Protein AF-0000000084552132 (afdb_homodimer)

Organism: NCBI:txid1418104

Solvent-accessible surface area (backbone atoms only — not comparable to full-atom values): 14739 Å² total; per-residue (Å²): 103,36,54,46,53,28,16,17,40,52,36,31,42,78,56,89,93,39,63,30,30,54,38,29,24,30,54,86,77,69,40,35,39,59,40,50,38,64,64,55,90,89,53,50,64,66,55,30,16,45,48,27,29,22,49,56,69,54,39,37,64,46,71,46,92,86,42,79,45,80,47,77,49,67,81,49,99,49,29,41,35,38,37,38,35,31,37,24,35,62,40,86,53,73,49,72,64,78,45,46,67,35,70,45,74,45,76,30,42,65,69,59,42,50,68,56,39,66,50,67,71,58,42,51,50,50,52,52,49,51,51,47,51,61,54,47,74,69,100,103,34,53,45,53,30,15,17,39,52,36,30,42,77,56,90,94,40,64,29,28,54,37,27,24,32,54,85,77,70,39,35,40,58,41,50,38,66,64,57,91,89,53,51,64,66,55,30,16,46,49,28,29,19,50,57,69,48,40,36,63,46,72,47,93,86,42,78,46,79,48,77,48,68,80,48,98,46,30,41,36,37,38,38,37,31,36,25,36,60,39,86,54,73,44,77,50,78,43,48,69,34,68,47,75,44,76,31,42,63,70,60,41,49,69,56,39,66,50,66,70,59,40,52,50,50,51,54,48,51,49,51,52,63,53,47,75,69,100

Structure (mmCIF, N/CA/C/O backbone):
data_AF-0000000084552132-model_v1
#
loop_
_entity.id
_entity.type
_entity.pdbx_description
1 polymer "Bis(5'-nucleosyl)-tetraphosphatase"
#
loop_
_atom_site.group_PDB
_atom_site.id
_atom_site.type_symbol
_atom_site.label_atom_id
_atom_site.label_alt_id
_atom_site.label_comp_id
_atom_site.label_asym_id
_atom_site.label_entity_id
_atom_site.label_seq_id
_atom_site.pdbx_PDB_ins_code
_atom_site.Cartn_x
_atom_site.Cartn_y
_atom_site.Cartn_z
_atom_site.occupancy
_atom_site.B_iso_or_equiv
_atom_site.auth_seq_id
_atom_site.auth_comp_id
_atom_site.auth_asym_id
_atom_site.auth_atom_id
_atom_site.pdbx_PDB_model_num
ATOM 1 N N . MET A 1 1 ? 11.367 -8.672 18.203 1 51.59 1 MET A N 1
ATOM 2 C CA . MET A 1 1 ? 11.57 -8.875 16.766 1 51.59 1 MET A CA 1
ATOM 3 C C . MET A 1 1 ? 10.305 -8.531 15.984 1 51.59 1 MET A C 1
ATOM 5 O O . MET A 1 1 ? 9.203 -8.922 16.375 1 51.59 1 MET A O 1
ATOM 9 N N . LYS A 1 2 ? 10.398 -7.461 15.141 1 60.69 2 LYS A N 1
ATOM 10 C CA . LYS A 1 2 ? 9.258 -7.066 14.32 1 60.69 2 LYS A CA 1
ATOM 11 C C . LYS A 1 2 ? 9.117 -7.977 13.102 1 60.69 2 LYS A C 1
ATOM 13 O O . LYS A 1 2 ? 10.117 -8.383 12.508 1 60.69 2 LYS A O 1
ATOM 18 N N . PHE A 1 3 ? 7.801 -8.594 12.977 1 70.06 3 PHE A N 1
ATOM 19 C CA . PHE A 1 3 ? 7.535 -9.469 11.852 1 70.06 3 PHE A CA 1
ATOM 20 C C . PHE A 1 3 ? 6.699 -8.758 10.789 1 70.06 3 PHE A C 1
ATOM 22 O O . PHE A 1 3 ? 5.699 -8.117 11.117 1 70.06 3 PHE A O 1
ATOM 29 N N . GLU A 1 4 ? 7.258 -8.664 9.609 1 76.06 4 GLU A N 1
ATOM 30 C CA . GLU A 1 4 ? 6.516 -8.148 8.461 1 76.06 4 GLU A CA 1
ATOM 31 C C . GLU A 1 4 ? 6.133 -9.273 7.504 1 76.06 4 GLU A C 1
ATOM 33 O O . GLU A 1 4 ? 6.973 -10.086 7.129 1 76.06 4 GLU A O 1
ATOM 38 N N . LYS A 1 5 ? 4.766 -9.352 7.297 1 85.81 5 LYS A N 1
ATOM 39 C CA . LYS A 1 5 ? 4.285 -10.375 6.375 1 85.81 5 LYS A CA 1
ATOM 40 C C . LYS A 1 5 ? 3.721 -9.75 5.102 1 85.81 5 LYS A C 1
ATOM 42 O O . LYS A 1 5 ? 2.938 -8.805 5.168 1 85.81 5 LYS A O 1
ATOM 47 N N . SER A 1 6 ? 4.203 -10.219 3.979 1 90.56 6 SER A N 1
ATOM 48 C CA . SER A 1 6 ? 3.684 -9.828 2.672 1 90.56 6 SER A CA 1
ATOM 49 C C . SER A 1 6 ? 3.201 -11.039 1.881 1 90.56 6 SER A C 1
ATOM 51 O O . SER A 1 6 ? 3.637 -12.164 2.133 1 90.56 6 SER A O 1
ATOM 53 N N . CYS A 1 7 ? 2.236 -10.812 1.009 1 94.75 7 CYS A N 1
ATOM 54 C CA . CYS A 1 7 ? 1.747 -11.859 0.12 1 94.75 7 CYS A CA 1
ATOM 55 C C . CYS A 1 7 ? 1.677 -11.367 -1.319 1 94.75 7 CYS A C 1
ATOM 57 O O . CYS A 1 7 ? 1.452 -10.18 -1.562 1 94.75 7 CYS A O 1
ATOM 59 N N . GLY A 1 8 ? 1.94 -12.266 -2.203 1 96.25 8 GLY A N 1
ATOM 60 C CA . GLY A 1 8 ? 1.877 -11.984 -3.629 1 96.25 8 GLY A CA 1
ATOM 61 C C . GLY A 1 8 ? 1.641 -13.227 -4.469 1 96.25 8 GLY A C 1
ATOM 62 O O . GLY A 1 8 ? 1.19 -14.258 -3.957 1 96.25 8 GLY A O 1
ATOM 63 N N . ALA A 1 9 ? 1.864 -13.109 -5.789 1 97 9 ALA A N 1
ATOM 64 C CA . ALA A 1 9 ? 1.579 -14.242 -6.668 1 97 9 ALA A CA 1
ATOM 65 C C . ALA A 1 9 ? 2.51 -14.25 -7.875 1 97 9 ALA A C 1
ATOM 67 O O . ALA A 1 9 ? 2.873 -13.188 -8.391 1 97 9 ALA A O 1
ATOM 68 N N . VAL A 1 10 ? 2.908 -15.469 -8.211 1 97.88 10 VAL A N 1
ATOM 69 C CA . VAL A 1 10 ? 3.391 -15.727 -9.562 1 97.88 10 VAL A CA 1
ATOM 70 C C . VAL A 1 10 ? 2.203 -15.875 -10.516 1 97.88 10 VAL A C 1
ATOM 72 O O . VAL A 1 10 ? 1.473 -16.875 -10.453 1 97.88 10 VAL A O 1
ATOM 75 N N . VAL A 1 11 ? 2.104 -14.922 -11.414 1 96.25 11 VAL A N 1
ATOM 76 C CA . VAL A 1 11 ? 0.914 -14.891 -12.258 1 96.25 11 VAL A CA 1
ATOM 77 C C . VAL A 1 11 ? 1.272 -15.336 -13.672 1 96.25 11 VAL A C 1
ATOM 79 O O . VAL A 1 11 ? 2.289 -14.914 -14.227 1 96.25 11 VAL A O 1
ATOM 82 N N . TYR A 1 12 ? 0.376 -16.203 -14.148 1 94.94 12 TYR A N 1
ATOM 83 C CA . TYR A 1 12 ? 0.573 -16.594 -15.539 1 94.94 12 TYR A CA 1
ATOM 84 C C . TYR A 1 12 ? -0.726 -16.484 -16.328 1 94.94 12 TYR A C 1
ATOM 86 O O . TYR A 1 12 ? -1.802 -16.328 -15.75 1 94.94 12 TYR A O 1
ATOM 94 N N . ARG A 1 13 ? -0.551 -16.438 -17.641 1 92.44 13 ARG A N 1
ATOM 95 C CA . ARG A 1 13 ? -1.67 -16.531 -18.562 1 92.44 13 ARG A CA 1
ATOM 96 C C . ARG A 1 13 ? -1.344 -17.484 -19.719 1 92.44 13 ARG A C 1
ATOM 98 O O . ARG A 1 13 ? -0.173 -17.75 -20 1 92.44 13 ARG A O 1
ATOM 105 N N . LYS A 1 14 ? -2.449 -17.969 -20.25 1 91.12 14 LYS A N 1
ATOM 106 C CA . LYS A 1 14 ? -2.305 -18.844 -21.422 1 91.12 14 LYS A CA 1
ATOM 107 C C . LYS A 1 14 ? -2.693 -18.125 -22.703 1 91.12 14 LYS A C 1
ATOM 109 O O . LYS A 1 14 ? -3.789 -17.562 -22.797 1 91.12 14 LYS A O 1
ATOM 114 N N . ILE A 1 15 ? -1.678 -18.094 -23.578 1 85.06 15 ILE A N 1
ATOM 115 C CA . ILE A 1 15 ? -1.932 -17.578 -24.922 1 85.06 15 ILE A CA 1
ATOM 116 C C . ILE A 1 15 ? -1.685 -18.672 -25.953 1 85.06 15 ILE A C 1
ATOM 118 O O . ILE A 1 15 ? -0.538 -19.062 -26.203 1 85.06 15 ILE A O 1
ATOM 122 N N . ASP A 1 16 ? -2.844 -19.172 -26.516 1 85.62 16 ASP A N 1
ATOM 123 C CA . ASP A 1 16 ? -2.766 -20.359 -27.359 1 85.62 16 ASP A CA 1
ATOM 124 C C . ASP A 1 16 ? -2.104 -21.516 -26.609 1 85.62 16 ASP A C 1
ATOM 126 O O . ASP A 1 16 ? -2.602 -21.953 -25.578 1 85.62 16 ASP A O 1
ATOM 130 N N . GLU A 1 17 ? -0.964 -22 -26.906 1 85.69 17 GLU A N 1
ATOM 131 C CA . GLU A 1 17 ? -0.314 -23.141 -26.25 1 85.69 17 GLU A CA 1
ATOM 132 C C . GLU A 1 17 ? 0.909 -22.688 -25.453 1 85.69 17 GLU A C 1
ATOM 134 O O . GLU A 1 17 ? 1.663 -23.516 -24.953 1 85.69 17 GLU A O 1
ATOM 139 N N . ASN A 1 18 ? 0.901 -21.375 -25.391 1 88.81 18 ASN A N 1
ATOM 140 C CA . ASN A 1 18 ? 2.078 -20.859 -24.703 1 88.81 18 ASN A CA 1
ATOM 141 C C . ASN A 1 18 ? 1.708 -20.219 -23.375 1 88.81 18 ASN A C 1
ATOM 143 O O . ASN A 1 18 ? 0.629 -19.641 -23.234 1 88.81 18 ASN A O 1
ATOM 147 N N . LEU A 1 19 ? 2.631 -20.391 -22.391 1 92.81 19 LEU A N 1
ATOM 148 C CA . LEU A 1 19 ? 2.473 -19.734 -21.094 1 92.81 19 LEU A CA 1
ATOM 149 C C . LEU A 1 19 ? 3.266 -18.438 -21.047 1 92.81 19 LEU A C 1
ATOM 151 O O . LEU A 1 19 ? 4.422 -18.391 -21.484 1 92.81 19 LEU A O 1
ATOM 155 N N . GLU A 1 20 ? 2.631 -17.375 -20.594 1 92.69 20 GLU A N 1
ATOM 156 C CA . GLU A 1 20 ? 3.324 -16.141 -20.25 1 92.69 20 GLU A CA 1
ATOM 157 C C . GLU A 1 20 ? 3.191 -15.836 -18.75 1 92.69 20 GLU A C 1
ATOM 159 O O . GLU A 1 20 ? 2.158 -16.125 -18.141 1 92.69 20 GLU A O 1
ATOM 164 N N . PHE A 1 21 ? 4.262 -15.266 -18.219 1 94.75 21 PHE A N 1
ATOM 165 C CA . PHE A 1 21 ? 4.312 -14.922 -16.797 1 94.75 21 PHE A CA 1
ATOM 166 C C . PHE A 1 21 ? 4.453 -13.414 -16.625 1 94.75 21 PHE A C 1
ATOM 168 O O . PHE A 1 21 ? 5.07 -12.742 -17.453 1 94.75 21 PHE A O 1
ATOM 175 N N . LEU A 1 22 ? 3.891 -12.93 -15.555 1 93.69 22 LEU A N 1
ATOM 176 C CA . LEU A 1 22 ? 3.908 -11.5 -15.258 1 93.69 22 LEU A CA 1
ATOM 177 C C . LEU A 1 22 ? 5.074 -11.156 -14.336 1 93.69 22 LEU A C 1
ATOM 179 O O . LEU A 1 22 ? 5.277 -11.812 -13.312 1 93.69 22 LEU A O 1
ATOM 183 N N . ALA A 1 23 ? 5.902 -10.188 -14.719 1 94.12 23 ALA A N 1
ATOM 184 C CA . ALA A 1 23 ? 6.879 -9.539 -13.852 1 94.12 23 ALA A CA 1
ATOM 185 C C . ALA A 1 23 ? 6.559 -8.055 -13.688 1 94.12 23 ALA A C 1
ATOM 187 O O . ALA A 1 23 ? 6.07 -7.41 -14.617 1 94.12 23 ALA A O 1
ATOM 188 N N . VAL A 1 24 ? 6.793 -7.547 -12.453 1 90.12 24 VAL A N 1
ATOM 189 C CA . VAL A 1 24 ? 6.551 -6.133 -12.195 1 90.12 24 VAL A CA 1
ATOM 190 C C . VAL A 1 24 ? 7.84 -5.469 -11.719 1 90.12 24 VAL A C 1
ATOM 192 O O . VAL A 1 24 ? 8.695 -6.117 -11.109 1 90.12 24 VAL A O 1
ATOM 195 N N . LYS A 1 25 ? 7.91 -4.156 -12.062 1 85.75 25 LYS A N 1
ATOM 196 C CA . LYS A 1 25 ? 9.062 -3.375 -11.633 1 85.75 25 LYS A CA 1
ATOM 197 C C . LYS A 1 25 ? 8.672 -2.355 -10.562 1 85.75 25 LYS A C 1
ATOM 199 O O . LYS A 1 25 ? 7.824 -1.494 -10.805 1 85.75 25 LYS A O 1
ATOM 204 N N . SER A 1 26 ? 9.336 -2.502 -9.406 1 79.38 26 SER A N 1
ATOM 205 C CA . SER A 1 26 ? 9.055 -1.576 -8.312 1 79.38 26 SER A CA 1
ATOM 206 C C . SER A 1 26 ? 9.57 -0.176 -8.633 1 79.38 26 SER A C 1
ATOM 208 O O . SER A 1 26 ? 10.727 -0.011 -9.047 1 79.38 26 SER A O 1
ATOM 210 N N . LYS A 1 27 ? 8.781 0.794 -8.414 1 69.75 27 LYS A N 1
ATOM 211 C CA . LYS A 1 27 ? 9.195 2.18 -8.617 1 69.75 27 LYS A CA 1
ATOM 212 C C . LYS A 1 27 ? 10.258 2.584 -7.598 1 69.75 27 LYS A C 1
ATOM 214 O O . LYS A 1 27 ? 11.18 3.34 -7.918 1 69.75 27 LYS A O 1
ATOM 219 N N . LEU A 1 28 ? 10.109 2.023 -6.441 1 64.75 28 LEU A N 1
ATOM 220 C CA . LEU A 1 28 ? 10.984 2.404 -5.336 1 64.75 28 LEU A CA 1
ATOM 221 C C . LEU A 1 28 ? 12.352 1.75 -5.477 1 64.75 28 LEU A C 1
ATOM 223 O O . LEU A 1 28 ? 13.383 2.414 -5.32 1 64.75 28 LEU A O 1
ATOM 227 N N . SER A 1 29 ? 12.344 0.495 -5.707 1 73.06 29 SER A N 1
ATOM 228 C CA . SER A 1 29 ? 13.602 -0.242 -5.742 1 73.06 29 SER A CA 1
ATOM 229 C C . SER A 1 29 ? 14.141 -0.345 -7.164 1 73.06 29 SER A C 1
ATOM 231 O O . SER A 1 29 ? 15.305 -0.698 -7.367 1 73.06 29 SER A O 1
ATOM 233 N N . ASN A 1 30 ? 13.359 -0.041 -8.133 1 80.06 30 ASN A N 1
ATOM 234 C CA . ASN A 1 30 ? 13.688 -0.221 -9.539 1 80.06 30 ASN A CA 1
ATOM 235 C C . ASN A 1 30 ? 14.086 -1.663 -9.844 1 80.06 30 ASN A C 1
ATOM 237 O O . ASN A 1 30 ? 14.945 -1.907 -10.688 1 80.06 30 ASN A O 1
ATOM 241 N N . ARG A 1 31 ? 13.531 -2.574 -9.109 1 85.88 31 ARG A N 1
ATOM 242 C CA . ARG A 1 31 ? 13.812 -3.996 -9.266 1 85.88 31 ARG A CA 1
ATOM 243 C C . ARG A 1 31 ? 12.586 -4.75 -9.766 1 85.88 31 ARG A C 1
ATOM 245 O O . ARG A 1 31 ? 11.453 -4.414 -9.398 1 85.88 31 ARG A O 1
ATOM 252 N N . TRP A 1 32 ? 12.938 -5.777 -10.57 1 91.06 32 TRP A N 1
ATOM 253 C CA . TRP A 1 32 ? 11.875 -6.633 -11.094 1 91.06 32 TRP A CA 1
ATOM 254 C C . TRP A 1 32 ? 11.562 -7.77 -10.125 1 91.06 32 TRP A C 1
ATOM 256 O O . TRP A 1 32 ? 12.469 -8.375 -9.555 1 91.06 32 TRP A O 1
ATOM 266 N N . GLY A 1 33 ? 10.289 -8.047 -9.945 1 94.62 33 GLY A N 1
ATOM 267 C CA . GLY A 1 33 ? 9.781 -9.125 -9.125 1 94.62 33 GLY A CA 1
ATOM 268 C C . GLY A 1 33 ? 8.32 -9.438 -9.383 1 94.62 33 GLY A C 1
ATOM 269 O O . GLY A 1 33 ? 7.859 -9.383 -10.523 1 94.62 33 GLY A O 1
ATOM 270 N N . PHE A 1 34 ? 7.656 -9.867 -8.312 1 95.12 34 PHE A N 1
ATOM 271 C CA . PHE A 1 34 ? 6.234 -10.172 -8.398 1 95.12 34 PHE A CA 1
ATOM 272 C C . PHE A 1 34 ? 5.41 -9.141 -7.633 1 95.12 34 PHE A C 1
ATOM 274 O O . PHE A 1 34 ? 5.895 -8.539 -6.672 1 95.12 34 PHE A O 1
ATOM 281 N N . ALA A 1 35 ? 4.211 -8.906 -8.125 1 91.25 35 ALA A N 1
ATOM 282 C CA . ALA A 1 35 ? 3.27 -8.078 -7.371 1 91.25 35 ALA A CA 1
ATOM 283 C C . ALA A 1 35 ? 3.025 -8.664 -5.98 1 91.25 35 ALA A C 1
ATOM 285 O O . ALA A 1 35 ? 2.768 -9.859 -5.844 1 91.25 35 ALA A O 1
ATOM 286 N N . LYS A 1 36 ? 3.186 -7.844 -4.945 1 90.62 36 LYS A N 1
ATOM 287 C CA . LYS A 1 36 ? 3.016 -8.25 -3.555 1 90.62 36 LYS A CA 1
ATOM 288 C C . LYS A 1 36 ? 2.871 -7.043 -2.637 1 90.62 36 LYS A C 1
ATOM 290 O O . LYS A 1 36 ? 3.168 -5.914 -3.037 1 90.62 36 LYS A O 1
ATOM 295 N N . GLY A 1 37 ? 2.443 -7.324 -1.445 1 87.06 37 GLY A N 1
ATOM 296 C CA . GLY A 1 37 ? 2.354 -6.27 -0.447 1 87.06 37 GLY A CA 1
ATOM 297 C C . GLY A 1 37 ? 2.029 -6.789 0.941 1 87.06 37 GLY A C 1
ATOM 298 O O . GLY A 1 37 ? 1.864 -7.996 1.135 1 87.06 37 GLY A O 1
ATOM 299 N N . HIS A 1 38 ? 1.926 -5.875 1.78 1 83.75 38 HIS A N 1
ATOM 300 C CA . HIS A 1 38 ? 1.715 -6.23 3.18 1 83.75 38 HIS A CA 1
ATOM 301 C C . HIS A 1 38 ? 0.278 -6.68 3.424 1 83.75 38 HIS A C 1
ATOM 303 O O . HIS A 1 38 ? -0.654 -6.152 2.812 1 83.75 38 HIS A O 1
ATOM 309 N N . VAL A 1 39 ? 0.274 -7.656 4.391 1 83.38 39 VAL A N 1
ATOM 310 C CA . VAL A 1 39 ? -1.045 -8.062 4.867 1 83.38 39 VAL A CA 1
ATOM 311 C C . VAL A 1 39 ? -1.693 -6.918 5.637 1 83.38 39 VAL A C 1
ATOM 313 O O . VAL A 1 39 ? -1.046 -6.277 6.469 1 83.38 39 VAL A O 1
ATOM 316 N N . GLU A 1 40 ? -2.941 -6.676 5.305 1 71.56 40 GLU A N 1
ATOM 317 C CA . GLU A 1 40 ? -3.689 -5.609 5.961 1 71.56 40 GLU A CA 1
ATOM 318 C C . GLU A 1 40 ? -4.906 -6.16 6.699 1 71.56 40 GLU A C 1
ATOM 320 O O . GLU A 1 40 ? -5.59 -7.055 6.195 1 71.56 40 GLU A O 1
ATOM 325 N N . PHE A 1 41 ? -5.027 -5.688 7.863 1 67.94 41 PHE A N 1
ATOM 326 C CA . PHE A 1 41 ? -6.215 -6.004 8.641 1 67.94 41 PHE A CA 1
ATOM 327 C C . PHE A 1 41 ? -6.324 -7.508 8.883 1 67.94 41 PHE A C 1
ATOM 329 O O . PHE A 1 41 ? -5.375 -8.133 9.367 1 67.94 41 PHE A O 1
ATOM 336 N N . GLU A 1 42 ? -7.605 -8.008 8.625 1 77.69 42 GLU A N 1
ATOM 337 C CA . GLU A 1 42 ? -7.871 -9.43 8.859 1 77.69 42 GLU A CA 1
ATOM 338 C C . GLU A 1 42 ? -7.883 -10.211 7.551 1 77.69 42 GLU A C 1
ATOM 340 O O . GLU A 1 42 ? -8.562 -11.234 7.445 1 77.69 42 GLU A O 1
ATOM 345 N N . GLU A 1 43 ? -7.051 -9.789 6.656 1 83.44 43 GLU A N 1
ATOM 346 C CA . GLU A 1 43 ? -6.988 -10.484 5.371 1 83.44 43 GLU A CA 1
ATOM 347 C C . GLU A 1 43 ? -6.273 -11.828 5.504 1 83.44 43 GLU A C 1
ATOM 349 O O . GLU A 1 43 ? -5.297 -11.945 6.246 1 83.44 43 GLU A O 1
ATOM 354 N N . THR A 1 44 ? -6.871 -12.781 4.77 1 92.44 44 THR A N 1
ATOM 355 C CA . THR A 1 44 ? -6.098 -14 4.566 1 92.44 44 THR A CA 1
ATOM 356 C C . THR A 1 44 ? -4.93 -13.758 3.619 1 92.44 44 THR A C 1
ATOM 358 O O . THR A 1 44 ? -4.875 -12.719 2.953 1 92.44 44 THR A O 1
ATOM 361 N N . GLU A 1 45 ? -4.035 -14.68 3.525 1 95.38 45 GLU A N 1
ATOM 362 C CA . GLU A 1 45 ? -2.898 -14.578 2.613 1 95.38 45 GLU A CA 1
ATOM 363 C C . GLU A 1 45 ? -3.365 -14.461 1.165 1 95.38 45 GLU A C 1
ATOM 365 O O . GLU A 1 45 ? -2.84 -13.641 0.405 1 95.38 45 GLU A O 1
ATOM 370 N N . LYS A 1 46 ? -4.34 -15.258 0.866 1 96.75 46 LYS A N 1
ATOM 371 C CA . LYS A 1 46 ? -4.859 -15.258 -0.498 1 96.75 46 LYS A CA 1
ATOM 372 C C . LYS A 1 46 ? -5.543 -13.938 -0.831 1 96.75 46 LYS A C 1
ATOM 374 O O . LYS A 1 46 ? -5.379 -13.406 -1.931 1 96.75 46 LYS A O 1
ATOM 379 N N . GLU A 1 47 ? -6.254 -13.461 0.113 1 92.12 47 GLU A N 1
ATOM 380 C CA . GLU A 1 47 ? -6.926 -12.18 -0.087 1 92.12 47 GLU A CA 1
ATOM 381 C C . GLU A 1 47 ? -5.914 -11.055 -0.309 1 92.12 47 GLU A C 1
ATOM 383 O O . GLU A 1 47 ? -6.102 -10.203 -1.183 1 92.12 47 GLU A O 1
ATOM 388 N N . THR A 1 48 ? -4.902 -11.07 0.438 1 89.75 48 THR A N 1
ATOM 389 C CA . THR A 1 48 ? -3.848 -10.07 0.291 1 89.75 48 THR A CA 1
ATOM 390 C C . THR A 1 48 ? -3.213 -10.156 -1.094 1 89.75 48 THR A C 1
ATOM 392 O O . THR A 1 48 ? -3.064 -9.141 -1.777 1 89.75 48 THR A O 1
ATOM 395 N N . ALA A 1 49 ? -2.932 -11.352 -1.487 1 94.38 49 ALA A N 1
ATOM 396 C CA . ALA A 1 49 ? -2.297 -11.547 -2.789 1 94.38 49 ALA A CA 1
ATOM 397 C C . ALA A 1 49 ? -3.184 -11.023 -3.914 1 94.38 49 ALA A C 1
ATOM 399 O O . ALA A 1 49 ? -2.717 -10.297 -4.793 1 94.38 49 ALA A O 1
ATOM 400 N N . LYS A 1 50 ? -4.402 -11.336 -3.844 1 92.5 50 LYS A N 1
ATOM 401 C CA . LYS A 1 50 ? -5.348 -10.898 -4.867 1 92.5 50 LYS A CA 1
ATOM 402 C C . LYS A 1 50 ? -5.445 -9.375 -4.902 1 92.5 50 LYS A C 1
ATOM 404 O O . LYS A 1 50 ? -5.414 -8.773 -5.977 1 92.5 50 LYS A O 1
ATOM 409 N N . ARG A 1 51 ? -5.531 -8.852 -3.791 1 85 51 ARG A N 1
ATOM 410 C CA . ARG A 1 51 ? -5.672 -7.406 -3.707 1 85 51 ARG A CA 1
ATOM 411 C C . ARG A 1 51 ? -4.43 -6.703 -4.242 1 85 51 ARG A C 1
ATOM 413 O O . ARG A 1 51 ? -4.535 -5.754 -5.023 1 85 51 ARG A O 1
ATOM 420 N N . GLU A 1 52 ? -3.305 -7.098 -3.816 1 86.88 52 GLU A N 1
ATOM 421 C CA . GLU A 1 52 ? -2.055 -6.457 -4.215 1 86.88 52 GLU A CA 1
ATOM 422 C C . GLU A 1 52 ? -1.829 -6.57 -5.719 1 86.88 52 GLU A C 1
ATOM 424 O O . GLU A 1 52 ? -1.327 -5.641 -6.348 1 86.88 52 GLU A O 1
ATOM 429 N N . VAL A 1 53 ? -2.15 -7.77 -6.316 1 89.19 53 VAL A N 1
ATOM 430 C CA . VAL A 1 53 ? -2.004 -7.945 -7.754 1 89.19 53 VAL A CA 1
ATOM 431 C C . VAL A 1 53 ? -2.963 -7.012 -8.492 1 89.19 53 VAL A C 1
ATOM 433 O O . VAL A 1 53 ? -2.592 -6.395 -9.492 1 89.19 53 VAL A O 1
ATOM 436 N N . LEU A 1 54 ? -4.082 -6.926 -8 1 84.88 54 LEU A N 1
ATOM 437 C CA . LEU A 1 54 ? -5.051 -6 -8.586 1 84.88 54 LEU A CA 1
ATOM 438 C C . LEU A 1 54 ? -4.559 -4.559 -8.477 1 84.88 54 LEU A C 1
ATOM 440 O O . LEU A 1 54 ? -4.621 -3.803 -9.445 1 84.88 54 LEU A O 1
ATOM 444 N N . GLU A 1 55 ? -4.102 -4.188 -7.359 1 76.88 55 GLU A N 1
ATOM 445 C CA . GLU A 1 55 ? -3.645 -2.822 -7.109 1 76.88 55 GLU A CA 1
ATOM 446 C C . GLU A 1 55 ? -2.43 -2.484 -7.969 1 76.88 55 GLU A C 1
ATOM 448 O O . GLU A 1 55 ? -2.355 -1.398 -8.547 1 76.88 55 GLU A O 1
ATOM 453 N N . GLU A 1 56 ? -1.494 -3.33 -8.039 1 80.5 56 GLU A N 1
ATOM 454 C CA . GLU A 1 56 ? -0.208 -3.037 -8.664 1 80.5 56 GLU A CA 1
ATOM 455 C C . GLU A 1 56 ? -0.257 -3.285 -10.172 1 80.5 56 GLU A C 1
ATOM 457 O O . GLU A 1 56 ? 0.409 -2.59 -10.945 1 80.5 56 GLU A O 1
ATOM 462 N N . ALA A 1 57 ? -1.052 -4.359 -10.57 1 82 57 ALA A N 1
ATOM 463 C CA . ALA A 1 57 ? -1.011 -4.762 -11.977 1 82 57 ALA A CA 1
ATOM 464 C C . ALA A 1 57 ? -2.371 -4.57 -12.641 1 82 57 ALA A C 1
ATOM 466 O O . ALA A 1 57 ? -2.502 -4.734 -13.852 1 82 57 ALA A O 1
ATOM 467 N N . GLY A 1 58 ? -3.393 -4.332 -11.891 1 78.25 58 GLY A N 1
ATOM 468 C CA . GLY A 1 58 ? -4.707 -4.047 -12.445 1 78.25 58 GLY A CA 1
ATOM 469 C C . GLY A 1 58 ? -5.414 -5.281 -12.969 1 78.25 58 GLY A C 1
ATOM 470 O O . GLY A 1 58 ? -6.23 -5.188 -13.891 1 78.25 58 GLY A O 1
ATOM 471 N N . ILE A 1 59 ? -5.027 -6.391 -12.453 1 83.06 59 ILE A N 1
ATOM 472 C CA . ILE A 1 59 ? -5.625 -7.605 -12.992 1 83.06 59 ILE A CA 1
ATOM 473 C C . ILE A 1 59 ? -6.176 -8.461 -11.852 1 83.06 59 ILE A C 1
ATOM 475 O O . ILE A 1 59 ? -5.68 -8.398 -10.727 1 83.06 59 ILE A O 1
ATOM 479 N N . ASN A 1 60 ? -7.172 -9.258 -12.172 1 88.25 60 ASN A N 1
ATOM 480 C CA . ASN A 1 60 ? -7.691 -10.281 -11.273 1 88.25 60 ASN A CA 1
ATOM 481 C C . ASN A 1 60 ? -7.051 -11.641 -11.531 1 88.25 60 ASN A C 1
ATOM 483 O O . ASN A 1 60 ? -6.676 -11.945 -12.664 1 88.25 60 ASN A O 1
ATOM 487 N N . ILE A 1 61 ? -7.004 -12.391 -10.391 1 93.94 61 ILE A N 1
ATOM 488 C CA . ILE A 1 61 ? -6.309 -13.656 -10.555 1 93.94 61 ILE A CA 1
ATOM 489 C C . ILE A 1 61 ? -7.098 -14.773 -9.875 1 93.94 61 ILE A C 1
ATOM 491 O O . ILE A 1 61 ? -7.855 -14.523 -8.93 1 93.94 61 ILE A O 1
ATOM 495 N N . ASN A 1 62 ? -6.898 -15.977 -10.422 1 95.31 62 ASN A N 1
ATOM 496 C CA . ASN A 1 62 ? -7.352 -17.219 -9.797 1 95.31 62 ASN A CA 1
ATOM 497 C C . ASN A 1 62 ? -6.188 -18 -9.188 1 95.31 62 ASN A C 1
ATOM 499 O O . ASN A 1 62 ? -5.352 -18.547 -9.914 1 95.31 62 ASN A O 1
ATOM 503 N N . ILE A 1 63 ? -6.234 -18.156 -7.898 1 97 63 ILE A N 1
ATOM 504 C CA . ILE A 1 63 ? -5.117 -18.766 -7.188 1 97 63 ILE A CA 1
ATOM 505 C C . ILE A 1 63 ? -5.25 -20.281 -7.23 1 97 63 ILE A C 1
ATOM 507 O O . ILE A 1 63 ? -6.332 -20.828 -6.992 1 97 63 ILE A O 1
ATOM 511 N N . HIS A 1 64 ? -4.129 -20.922 -7.488 1 96.38 64 HIS A N 1
ATOM 512 C CA . HIS A 1 64 ? -4.086 -22.375 -7.422 1 96.38 64 HIS A CA 1
ATOM 513 C C . HIS A 1 64 ? -4.055 -22.875 -5.98 1 96.38 64 HIS A C 1
ATOM 515 O O . HIS A 1 64 ? -3.25 -22.391 -5.176 1 96.38 64 HIS A O 1
ATOM 521 N N . ASP A 1 65 ? -4.887 -23.844 -5.461 1 92.25 65 ASP A N 1
ATOM 522 C CA . ASP A 1 65 ? -4.922 -24.344 -4.094 1 92.25 65 ASP A CA 1
ATOM 523 C C . ASP A 1 65 ? -3.709 -25.219 -3.799 1 92.25 65 ASP A C 1
ATOM 525 O O . ASP A 1 65 ? -3.281 -25.328 -2.648 1 92.25 65 ASP A O 1
ATOM 529 N N . GLY A 1 66 ? -2.889 -25.516 -4.613 1 92.81 66 GLY A N 1
ATOM 530 C CA . GLY A 1 66 ? -1.831 -26.484 -4.414 1 92.81 66 GLY A CA 1
ATOM 531 C C . GLY A 1 66 ? -0.443 -25.875 -4.426 1 92.81 66 GLY A C 1
ATOM 532 O O . GLY A 1 66 ? 0.557 -26.594 -4.332 1 92.81 66 GLY A O 1
ATOM 533 N N . PHE A 1 67 ? -0.403 -24.641 -4.43 1 96.44 67 PHE A N 1
ATOM 534 C CA . PHE A 1 67 ? 0.914 -24.016 -4.484 1 96.44 67 PHE A CA 1
ATOM 535 C C . PHE A 1 67 ? 1.001 -22.844 -3.516 1 96.44 67 PHE A C 1
ATOM 537 O O . PHE A 1 67 ? 0.253 -21.875 -3.639 1 96.44 67 PHE A O 1
ATOM 544 N N . ARG A 1 68 ? 1.828 -22.906 -2.549 1 97.12 68 ARG A N 1
ATOM 545 C CA . ARG A 1 68 ? 2.156 -21.906 -1.543 1 97.12 68 ARG A CA 1
ATOM 546 C C . ARG A 1 68 ? 3.623 -22 -1.137 1 97.12 68 ARG A C 1
ATOM 548 O O . ARG A 1 68 ? 4.07 -23.031 -0.625 1 97.12 68 ARG A O 1
ATOM 555 N N . MET A 1 69 ? 4.332 -20.844 -1.363 1 96.5 69 MET A N 1
ATOM 556 C CA . MET A 1 69 ? 5.75 -20.859 -1.015 1 96.5 69 MET A CA 1
ATOM 557 C C . MET A 1 69 ? 6.105 -19.656 -0.148 1 96.5 69 MET A C 1
ATOM 559 O O . MET A 1 69 ? 5.605 -18.547 -0.373 1 96.5 69 MET A O 1
ATOM 563 N N . LYS A 1 70 ? 7.082 -19.938 0.741 1 94.56 70 LYS A N 1
ATOM 564 C CA . LYS A 1 70 ? 7.508 -18.922 1.696 1 94.56 70 LYS A CA 1
ATOM 565 C C . LYS A 1 70 ? 8.977 -18.562 1.5 1 94.56 70 LYS A C 1
ATOM 567 O O . LYS A 1 70 ? 9.812 -19.438 1.29 1 94.56 70 LYS A O 1
ATOM 572 N N . ILE A 1 71 ? 9.148 -17.203 1.437 1 91.19 71 ILE A N 1
ATOM 573 C CA . ILE A 1 71 ? 10.5 -16.672 1.516 1 91.19 71 ILE A CA 1
ATOM 574 C C . ILE A 1 71 ? 10.672 -15.891 2.818 1 91.19 71 ILE A C 1
ATOM 576 O O . ILE A 1 71 ? 9.828 -15.062 3.17 1 91.19 71 ILE A O 1
ATOM 580 N N . ASP A 1 72 ? 11.75 -16.219 3.51 1 88.25 72 ASP A N 1
ATOM 581 C CA . ASP A 1 72 ? 12.062 -15.516 4.746 1 88.25 72 ASP A CA 1
ATOM 582 C C . ASP A 1 72 ? 13.43 -14.836 4.66 1 88.25 72 ASP A C 1
ATOM 584 O O . ASP A 1 72 ? 14.383 -15.406 4.125 1 88.25 72 ASP A O 1
ATOM 588 N N . TYR A 1 73 ? 13.43 -13.57 5.004 1 81.62 73 TYR A N 1
ATOM 589 C CA . TYR A 1 73 ? 14.734 -12.922 5.125 1 81.62 73 TYR A CA 1
ATOM 590 C C . TYR A 1 73 ? 14.703 -11.836 6.199 1 81.62 73 TYR A C 1
ATOM 592 O O . TYR A 1 73 ? 13.633 -11.359 6.574 1 81.62 73 TYR A O 1
ATOM 600 N N . ASN A 1 74 ? 15.914 -11.594 6.793 1 78.44 74 ASN A N 1
ATOM 601 C CA . ASN A 1 74 ? 16.031 -10.555 7.816 1 78.44 74 ASN A CA 1
ATOM 602 C C . ASN A 1 74 ? 16.281 -9.18 7.195 1 78.44 74 ASN A C 1
ATOM 604 O O . ASN A 1 74 ? 17.234 -9 6.434 1 78.44 74 ASN A O 1
ATOM 608 N N . ILE A 1 75 ? 15.445 -8.25 7.5 1 68.25 75 ILE A N 1
ATOM 609 C CA . ILE A 1 75 ? 15.672 -6.871 7.074 1 68.25 75 ILE A CA 1
ATOM 610 C C . ILE A 1 75 ? 16.797 -6.254 7.902 1 68.25 75 ILE A C 1
ATOM 612 O O . ILE A 1 75 ? 17.672 -5.578 7.363 1 68.25 75 ILE A O 1
ATOM 616 N N . ASN A 1 76 ? 16.75 -6.512 9.164 1 70.81 76 ASN A N 1
ATOM 617 C CA . ASN A 1 76 ? 17.781 -6.199 10.133 1 70.81 76 ASN A CA 1
ATOM 618 C C . ASN A 1 76 ? 17.75 -7.152 11.328 1 70.81 76 ASN A C 1
ATOM 620 O O . ASN A 1 76 ? 17.109 -8.203 11.266 1 70.81 76 ASN A O 1
ATOM 624 N N . GLU A 1 77 ? 18.5 -6.844 12.289 1 74.12 77 GLU A N 1
ATOM 625 C CA . GLU A 1 77 ? 18.609 -7.746 13.43 1 74.12 77 GLU A CA 1
ATOM 626 C C . GLU A 1 77 ? 17.281 -7.883 14.172 1 74.12 77 GLU A C 1
ATOM 628 O O . GLU A 1 77 ? 17.047 -8.891 14.844 1 74.12 77 GLU A O 1
ATOM 633 N N . ASN A 1 78 ? 16.406 -6.938 13.938 1 75.12 78 ASN A N 1
ATOM 634 C CA . ASN A 1 78 ? 15.211 -6.91 14.773 1 75.12 78 ASN A CA 1
ATOM 635 C C . ASN A 1 78 ? 13.953 -7.117 13.938 1 75.12 78 ASN A C 1
ATOM 637 O O . ASN A 1 78 ? 12.852 -7.215 14.484 1 75.12 78 ASN A O 1
ATOM 641 N N . ILE A 1 79 ? 14.203 -7.156 12.664 1 71.69 79 ILE A N 1
ATOM 642 C CA . ILE A 1 79 ? 13.016 -7.254 11.812 1 71.69 79 ILE A CA 1
ATOM 643 C C . ILE A 1 79 ? 13.164 -8.43 10.852 1 71.69 79 ILE A C 1
ATOM 645 O O . ILE A 1 79 ? 14.109 -8.469 10.055 1 71.69 79 ILE A O 1
ATOM 649 N N . LYS A 1 80 ? 12.164 -9.414 10.961 1 81.88 80 LYS A N 1
ATOM 650 C CA . LYS A 1 80 ? 12.078 -10.531 10.031 1 81.88 80 LYS A CA 1
ATOM 651 C C . LYS A 1 80 ? 10.969 -10.305 9.008 1 81.88 80 LYS A C 1
ATOM 653 O O . LYS A 1 80 ? 9.875 -9.852 9.352 1 81.88 80 LYS A O 1
ATOM 658 N N . LYS A 1 81 ? 11.289 -10.5 7.824 1 83.75 81 LYS A N 1
ATOM 659 C CA . LYS A 1 81 ? 10.312 -10.383 6.746 1 83.75 81 LYS A CA 1
ATOM 660 C C . LYS A 1 81 ? 9.961 -11.75 6.164 1 83.75 81 LYS A C 1
ATOM 662 O O . LYS A 1 81 ? 10.859 -12.555 5.875 1 83.75 81 LYS A O 1
ATOM 667 N N . GLU A 1 82 ? 8.633 -12.023 6.145 1 90 82 GLU A N 1
ATOM 668 C CA . GLU A 1 82 ? 8.078 -13.211 5.504 1 90 82 GLU A CA 1
ATOM 669 C C . GLU A 1 82 ? 7.234 -12.836 4.285 1 90 82 GLU A C 1
ATOM 671 O O . GLU A 1 82 ? 6.367 -11.969 4.367 1 90 82 GLU A O 1
ATOM 676 N N . VAL A 1 83 ? 7.59 -13.461 3.178 1 93.31 83 VAL A N 1
ATOM 677 C CA . VAL A 1 83 ? 6.789 -13.227 1.979 1 93.31 83 VAL A CA 1
ATOM 678 C C . VAL A 1 83 ? 6.207 -14.547 1.479 1 93.31 83 VAL A C 1
ATOM 680 O O . VAL A 1 83 ? 6.941 -15.523 1.296 1 93.31 83 VAL A O 1
ATOM 683 N N . ILE A 1 84 ? 4.855 -14.57 1.294 1 96.31 84 ILE A N 1
ATOM 684 C CA . ILE A 1 84 ? 4.16 -15.742 0.764 1 96.31 84 ILE A CA 1
ATOM 685 C C . ILE A 1 84 ? 3.777 -15.492 -0.693 1 96.31 84 ILE A C 1
ATOM 687 O O . ILE A 1 84 ? 3.174 -14.469 -1.02 1 96.31 84 ILE A O 1
ATOM 691 N N . PHE A 1 85 ? 4.172 -16.453 -1.513 1 97.75 85 PHE A N 1
ATOM 692 C CA . PHE A 1 85 ? 3.771 -16.375 -2.912 1 97.75 85 PHE A CA 1
ATOM 693 C C . PHE A 1 85 ? 2.844 -17.531 -3.275 1 97.75 85 PHE A C 1
ATOM 695 O O . PHE A 1 85 ? 3.096 -18.672 -2.9 1 97.75 85 PHE A O 1
ATOM 702 N N . PHE A 1 86 ? 1.833 -17.203 -4.027 1 97.94 86 PHE A N 1
ATOM 703 C CA . PHE A 1 86 ? 0.937 -18.172 -4.645 1 97.94 86 PHE A CA 1
ATOM 704 C C . PHE A 1 86 ? 1.154 -18.234 -6.152 1 97.94 86 PHE A C 1
ATOM 706 O O . PHE A 1 86 ? 1.79 -17.344 -6.727 1 97.94 86 PHE A O 1
ATOM 713 N N . LEU A 1 87 ? 0.723 -19.359 -6.699 1 98.12 87 LEU A N 1
ATOM 714 C CA . LEU A 1 87 ? 0.589 -19.469 -8.148 1 98.12 87 LEU A CA 1
ATOM 715 C C . LEU A 1 87 ? -0.837 -19.156 -8.586 1 98.12 87 LEU A C 1
ATOM 717 O O . LEU A 1 87 ? -1.797 -19.625 -7.977 1 98.12 87 LEU A O 1
ATOM 721 N N . ALA A 1 88 ? -0.9 -18.297 -9.609 1 97.56 88 ALA A N 1
ATOM 722 C CA . ALA A 1 88 ? -2.246 -17.891 -10.016 1 97.56 88 ALA A CA 1
ATOM 723 C C . ALA A 1 88 ? -2.336 -17.703 -11.523 1 97.56 88 ALA A C 1
ATOM 725 O O . ALA A 1 88 ? -1.352 -17.328 -12.164 1 97.56 88 ALA A O 1
ATOM 726 N N . GLU A 1 89 ? -3.533 -17.922 -12.008 1 95.69 89 GLU A N 1
ATOM 727 C CA . GLU A 1 89 ? -3.838 -17.656 -13.414 1 95.69 89 GLU A CA 1
ATOM 728 C C . GLU A 1 89 ? -4.613 -16.359 -13.578 1 95.69 89 GLU A C 1
ATOM 730 O O . GLU A 1 89 ? -5.469 -16.031 -12.758 1 95.69 89 GLU A O 1
ATOM 735 N N . LEU A 1 90 ? -4.172 -15.672 -14.719 1 93.19 90 LEU A N 1
ATOM 736 C CA . LEU A 1 90 ? -4.953 -14.492 -15.07 1 93.19 90 LEU A CA 1
ATOM 737 C C . LEU A 1 90 ? -6.434 -14.836 -15.203 1 93.19 90 LEU A C 1
ATOM 739 O O . LEU A 1 90 ? -6.789 -15.82 -15.859 1 93.19 90 LEU A O 1
ATOM 743 N N . SER A 1 91 ? -7.215 -14.031 -14.469 1 90.06 91 SER A N 1
ATOM 744 C CA . SER A 1 91 ? -8.664 -14.211 -14.57 1 90.06 91 SER A CA 1
ATOM 745 C C . SER A 1 91 ? -9.234 -13.43 -15.75 1 90.06 91 SER A C 1
ATOM 747 O O . SER A 1 91 ? -8.789 -12.32 -16.047 1 90.06 91 SER A O 1
ATOM 749 N N . GLU A 1 92 ? -10.094 -13.984 -16.5 1 77.25 92 GLU A N 1
ATOM 750 C CA . GLU A 1 92 ? -10.742 -13.328 -17.641 1 77.25 92 GLU A CA 1
ATOM 751 C C . GLU A 1 92 ? -11.648 -12.195 -17.172 1 77.25 92 GLU A C 1
ATOM 753 O O . GLU A 1 92 ? -12.094 -11.367 -17.969 1 77.25 92 GLU A O 1
ATOM 758 N N . LYS A 1 93 ? -11.93 -12.211 -16 1 68.94 93 LYS A N 1
ATOM 759 C CA . LYS A 1 93 ? -12.797 -11.156 -15.492 1 68.94 93 LYS A CA 1
ATOM 760 C C . LYS A 1 93 ? -12.086 -9.805 -15.523 1 68.94 93 LYS A C 1
ATOM 762 O O . LYS A 1 93 ? -10.93 -9.695 -15.109 1 68.94 93 LYS A O 1
ATOM 767 N N . PRO A 1 94 ? -12.766 -8.969 -16.359 1 54.59 94 PRO A N 1
ATOM 768 C CA . PRO A 1 94 ? -12.141 -7.645 -16.375 1 54.59 94 PRO A CA 1
ATOM 769 C C . PRO A 1 94 ? -11.812 -7.125 -14.984 1 54.59 94 PRO A C 1
ATOM 771 O O . PRO A 1 94 ? -12.547 -7.391 -14.023 1 54.59 94 PRO A O 1
ATOM 774 N N . ALA A 1 95 ? -10.57 -6.871 -14.812 1 55.12 95 ALA A N 1
ATOM 775 C CA . ALA A 1 95 ? -10.234 -6.16 -13.578 1 55.12 95 ALA A CA 1
ATOM 776 C C . ALA A 1 95 ? -11.102 -4.918 -13.406 1 55.12 95 ALA A C 1
ATOM 778 O O . ALA A 1 95 ? -11.141 -4.059 -14.289 1 55.12 95 ALA A O 1
ATOM 779 N N . THR A 1 96 ? -12.344 -5.004 -13.094 1 44.16 96 THR A N 1
ATOM 780 C CA . THR A 1 96 ? -13.102 -3.771 -12.914 1 44.16 96 THR A CA 1
ATOM 781 C C . THR A 1 96 ? -12.508 -2.924 -11.797 1 44.16 96 THR A C 1
ATOM 783 O O . THR A 1 96 ? -13.117 -1.943 -11.359 1 44.16 96 THR A O 1
ATOM 786 N N . ILE A 1 97 ? -11.852 -3.586 -10.992 1 41.59 97 ILE A N 1
ATOM 787 C CA . ILE A 1 97 ? -11.75 -2.92 -9.695 1 41.59 97 ILE A CA 1
ATOM 788 C C . ILE A 1 97 ? -10.789 -1.736 -9.797 1 41.5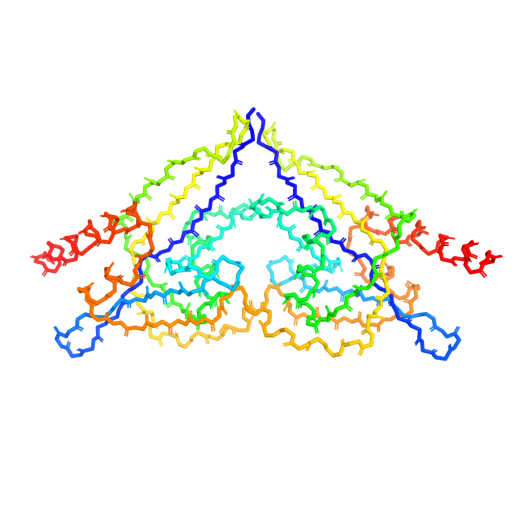9 97 ILE A C 1
ATOM 790 O O . ILE A 1 97 ? -9.672 -1.879 -10.281 1 41.59 97 ILE A O 1
ATOM 794 N N . ASP A 1 98 ? -11.359 -0.568 -9.883 1 44.06 98 ASP A N 1
ATOM 795 C CA . ASP A 1 98 ? -10.695 0.703 -9.609 1 44.06 98 ASP A CA 1
ATOM 796 C C . ASP A 1 98 ? -9.828 0.616 -8.352 1 44.06 98 ASP A C 1
ATOM 798 O O . ASP A 1 98 ? -10.352 0.629 -7.238 1 44.06 98 ASP A O 1
ATOM 802 N N . TYR A 1 99 ? -8.82 -0.251 -8.297 1 46.97 99 TYR A N 1
ATOM 803 C CA . TYR A 1 99 ? -8.07 -0.747 -7.148 1 46.97 99 TYR A CA 1
ATOM 804 C C . TYR A 1 99 ? -7.305 0.382 -6.473 1 46.97 99 TYR A C 1
ATOM 806 O O . TYR A 1 99 ? -6.277 0.145 -5.828 1 46.97 99 TYR A O 1
ATOM 814 N N . LYS A 1 100 ? -7.773 1.557 -6.691 1 56.09 100 LYS A N 1
ATOM 815 C CA . LYS A 1 100 ? -7.129 2.568 -5.859 1 56.09 100 LYS A CA 1
ATOM 816 C C . LYS A 1 100 ? -7.41 2.324 -4.379 1 56.09 100 LYS A C 1
ATOM 818 O O . LYS A 1 100 ? -8.531 1.98 -4 1 56.09 100 LYS A O 1
ATOM 823 N N . GLU A 1 101 ? -6.324 1.934 -3.65 1 63.72 101 GLU A N 1
ATOM 824 C CA . GLU A 1 101 ? -6.477 1.854 -2.201 1 63.72 101 GLU A CA 1
ATOM 825 C C . GLU A 1 101 ? -7.512 2.854 -1.697 1 63.72 101 GLU A C 1
ATOM 827 O O . GLU A 1 101 ? -8.25 2.566 -0.754 1 63.72 101 GLU A O 1
ATOM 832 N N . ILE A 1 102 ? -7.613 3.936 -2.389 1 60.19 102 ILE A N 1
ATOM 833 C CA . ILE A 1 102 ? -8.547 4.992 -2.008 1 60.19 102 ILE A CA 1
ATOM 834 C C . ILE A 1 102 ? -9.656 5.102 -3.049 1 60.19 102 ILE A C 1
ATOM 836 O O . ILE A 1 102 ? -9.391 5.082 -4.254 1 60.19 102 ILE A O 1
ATOM 840 N N . HIS A 1 103 ? -10.898 5.117 -2.568 1 65.19 103 HIS A N 1
ATOM 841 C CA . HIS A 1 103 ? -12.094 5.215 -3.4 1 65.19 103 HIS A CA 1
ATOM 842 C C . HIS A 1 103 ? -12.414 6.664 -3.738 1 65.19 103 HIS A C 1
ATOM 844 O O . HIS A 1 103 ? -12.812 6.973 -4.867 1 65.19 103 HIS A O 1
ATOM 850 N N . GLU A 1 104 ? -12.328 7.465 -2.732 1 75.75 104 GLU A N 1
ATOM 851 C CA . GLU A 1 104 ? -12.734 8.867 -2.818 1 75.75 104 GLU A CA 1
ATOM 852 C C . GLU A 1 104 ? -11.828 9.758 -1.975 1 75.75 104 GLU A C 1
ATOM 854 O O . GLU A 1 104 ? -11.219 9.289 -1.009 1 75.75 104 GLU A O 1
ATOM 859 N N . TYR A 1 105 ? -11.586 10.922 -2.477 1 84 105 TYR A N 1
ATOM 860 C CA . TYR A 1 105 ? -10.961 11.945 -1.643 1 84 105 TYR A CA 1
ATOM 861 C C . TYR A 1 105 ? -11.766 13.234 -1.669 1 84 105 TYR A C 1
ATOM 863 O O . TYR A 1 105 ? -12.461 13.523 -2.645 1 84 105 TYR A O 1
ATOM 871 N N . LYS A 1 106 ? -11.758 13.992 -0.531 1 87.88 106 LYS A N 1
ATOM 872 C CA . LYS A 1 106 ? -12.531 15.227 -0.388 1 87.88 106 LYS A CA 1
ATOM 873 C C . LYS A 1 106 ? -11.711 16.297 0.31 1 87.88 106 LYS A C 1
ATOM 875 O O . LYS A 1 106 ? -11.039 16.031 1.308 1 87.88 106 LYS A O 1
ATOM 880 N N . TRP A 1 107 ? -11.711 17.438 -0.345 1 91.5 107 TRP A N 1
ATOM 881 C CA . TRP A 1 107 ? -11.234 18.656 0.315 1 91.5 107 TRP A CA 1
ATOM 882 C C . TRP A 1 107 ? -12.391 19.422 0.945 1 91.5 107 TRP A C 1
ATOM 884 O O . TRP A 1 107 ? -13.406 19.688 0.287 1 91.5 107 TRP A O 1
ATOM 894 N N . ASP A 1 108 ? -12.258 19.797 2.188 1 92 108 ASP A N 1
ATOM 895 C CA . ASP A 1 108 ? -13.32 20.531 2.855 1 92 108 ASP A CA 1
ATOM 896 C C . ASP A 1 108 ? -12.766 21.406 3.98 1 92 108 ASP A C 1
ATOM 898 O O . ASP A 1 108 ? -11.594 21.281 4.336 1 92 108 ASP A O 1
ATOM 902 N N . ASN A 1 109 ? -13.641 22.297 4.469 1 93.19 109 ASN A N 1
ATOM 903 C CA . ASN A 1 109 ? -13.211 23.062 5.629 1 93.19 109 ASN A CA 1
ATOM 904 C C . ASN A 1 109 ? -13.023 22.172 6.855 1 93.19 109 ASN A C 1
ATOM 906 O O . ASN A 1 109 ? -13.352 20.984 6.82 1 93.19 109 ASN A O 1
ATOM 910 N N . PHE A 1 110 ? -12.414 22.797 7.855 1 95.38 110 PHE A N 1
ATOM 911 C CA . PHE A 1 110 ? -11.992 22.031 9.023 1 95.38 110 PHE A CA 1
ATOM 912 C C . PHE A 1 110 ? -13.188 21.328 9.664 1 95.38 110 PHE A C 1
ATOM 914 O O . PHE A 1 110 ? -13.133 20.125 9.938 1 95.38 110 PHE A O 1
ATOM 921 N N . GLU A 1 111 ? -14.234 22.062 9.836 1 95.38 111 GLU A N 1
ATOM 922 C CA . GLU A 1 111 ? -15.406 21.516 10.523 1 95.38 111 GLU A CA 1
ATOM 923 C C . GLU A 1 111 ? -16.016 20.359 9.734 1 95.38 111 GLU A C 1
ATOM 925 O O . GLU A 1 111 ? -16.375 19.328 10.32 1 95.38 111 GLU A O 1
ATOM 930 N N . ASN A 1 112 ? -16.188 20.531 8.477 1 92.25 112 ASN A N 1
ATOM 931 C CA . ASN A 1 112 ? -16.75 19.484 7.629 1 92.25 112 ASN A CA 1
ATOM 932 C C . ASN A 1 112 ? -15.844 18.266 7.559 1 92.25 112 ASN A C 1
ATOM 934 O O . ASN A 1 112 ? -16.312 17.125 7.574 1 92.25 112 ASN A O 1
ATOM 938 N N . MET A 1 113 ? -14.539 18.516 7.477 1 93.81 113 MET A N 1
ATOM 939 C CA . MET A 1 113 ? -13.586 17.422 7.465 1 93.81 113 MET A CA 1
ATOM 940 C C . MET A 1 113 ? -13.656 16.625 8.758 1 93.81 113 MET A C 1
ATOM 942 O O . MET A 1 113 ? -13.633 15.391 8.742 1 93.81 113 MET A O 1
ATOM 946 N N . LEU A 1 114 ? -13.789 17.312 9.898 1 96 114 LEU A N 1
ATOM 947 C CA . LEU A 1 114 ? -13.883 16.656 11.195 1 96 114 LEU A CA 1
ATOM 948 C C . LEU A 1 114 ? -15.109 15.742 11.25 1 96 114 LEU A C 1
ATOM 950 O O . LEU A 1 114 ? -15.031 14.633 11.773 1 96 114 LEU A O 1
ATOM 954 N N . THR A 1 115 ? -16.172 16.188 10.688 1 95.06 115 THR A N 1
ATOM 955 C CA . THR A 1 115 ? -17.438 15.438 10.695 1 95.06 115 THR A CA 1
ATOM 956 C C . THR A 1 115 ? -17.328 14.211 9.797 1 95.06 115 THR A C 1
ATOM 958 O O . THR A 1 115 ? -17.953 13.188 10.07 1 95.06 115 THR A O 1
ATOM 961 N N . LEU A 1 116 ? -16.562 14.328 8.844 1 92.25 116 LEU A N 1
ATOM 962 C CA . LEU A 1 116 ? -16.422 13.281 7.84 1 92.25 116 LEU A CA 1
ATOM 963 C C . LEU A 1 116 ? -15.594 12.117 8.383 1 92.25 116 LEU A C 1
ATOM 965 O O . LEU A 1 116 ? -15.836 10.961 8.039 1 92.25 116 LEU A O 1
ATOM 969 N N . LEU A 1 117 ? -14.625 12.406 9.242 1 94.69 117 LEU A N 1
ATOM 970 C CA . LEU A 1 117 ? -13.703 11.398 9.758 1 94.69 117 LEU A CA 1
ATOM 971 C C . LEU A 1 117 ? -14.445 10.359 10.594 1 94.69 117 LEU A C 1
ATOM 973 O O . LEU A 1 117 ? -15.336 10.711 11.375 1 94.69 117 LEU A O 1
ATOM 977 N N . THR A 1 118 ? -14.07 9.117 10.484 1 93 118 THR A N 1
ATOM 978 C CA . THR A 1 118 ? -14.766 8.008 11.125 1 93 1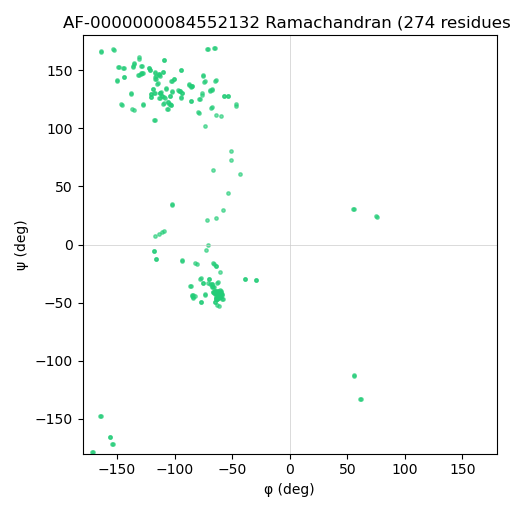18 THR A CA 1
ATOM 979 C C . THR A 1 118 ? -14.297 7.824 12.562 1 93 118 THR A C 1
ATOM 981 O O . THR A 1 118 ? -15.109 7.652 13.469 1 93 118 THR A O 1
ATOM 984 N N . TYR A 1 119 ? -13.023 7.879 12.781 1 91.31 119 TYR A N 1
ATOM 985 C CA . TYR A 1 119 ? -12.461 7.477 14.07 1 91.31 119 TYR A CA 1
ATOM 986 C C . TYR A 1 119 ? -12.156 8.688 14.938 1 91.31 119 TYR A C 1
ATOM 988 O O . TYR A 1 119 ? -11.625 9.688 14.453 1 91.31 119 TYR A O 1
ATOM 996 N N . ASN A 1 120 ? -12.391 8.555 16.188 1 92.75 120 ASN A N 1
ATOM 997 C CA . ASN A 1 120 ? -12.195 9.656 17.125 1 92.75 120 ASN A CA 1
ATOM 998 C C . ASN A 1 120 ? -10.727 10.023 17.281 1 92.75 120 ASN A C 1
ATOM 1000 O O . ASN A 1 120 ? -10.383 11.195 17.453 1 92.75 120 ASN A O 1
ATOM 1004 N N . ASN A 1 121 ? -9.93 9.117 17.234 1 92.44 121 ASN A N 1
ATOM 1005 C CA . ASN A 1 121 ? -8.508 9.414 17.375 1 92.44 121 ASN A CA 1
ATOM 1006 C C . ASN A 1 121 ? -8 10.305 16.234 1 92.44 121 ASN A C 1
ATOM 1008 O O . ASN A 1 121 ? -7.148 11.164 16.453 1 92.44 121 ASN A O 1
ATOM 1012 N N . GLN A 1 122 ? -8.562 10.109 15.117 1 93.88 122 GLN A N 1
ATOM 1013 C CA . GLN A 1 122 ? -8.148 10.953 14 1 93.88 122 GLN A CA 1
ATOM 1014 C C . GLN A 1 122 ? -8.766 12.344 14.094 1 93.88 122 GLN A C 1
ATOM 1016 O O . GLN A 1 122 ? -8.156 13.328 13.68 1 93.88 122 GLN A O 1
ATOM 1021 N N . LYS A 1 123 ? -9.938 12.406 14.703 1 95.81 123 LYS A N 1
ATOM 1022 C CA . LYS A 1 123 ? -10.531 13.711 14.977 1 95.81 123 LYS A CA 1
ATOM 1023 C C . LYS A 1 123 ? -9.664 14.508 15.953 1 95.81 123 LYS A C 1
ATOM 1025 O O . LYS A 1 123 ? -9.445 15.703 15.766 1 95.81 123 LYS A O 1
ATOM 1030 N N . GLU A 1 124 ? -9.188 13.836 16.875 1 95.62 124 GLU A N 1
ATOM 1031 C CA . GLU A 1 124 ? -8.336 14.492 17.875 1 95.62 124 GLU A CA 1
ATOM 1032 C C . GLU A 1 124 ? -7.039 14.992 17.234 1 95.62 124 GLU A C 1
ATOM 1034 O O . GLU A 1 124 ? -6.586 16.094 17.531 1 95.62 124 GLU A O 1
ATOM 1039 N N . ILE A 1 125 ? -6.477 14.211 16.391 1 96.31 125 ILE A N 1
ATOM 1040 C CA . ILE A 1 125 ? -5.258 14.617 15.703 1 96.31 125 ILE A CA 1
ATOM 1041 C C . ILE A 1 125 ? -5.543 15.852 14.852 1 96.31 125 ILE A C 1
ATOM 1043 O O . ILE A 1 125 ? -4.711 16.766 14.766 1 96.31 125 ILE A O 1
ATOM 1047 N N . SER A 1 126 ? -6.684 15.836 14.234 1 96.69 126 SER A N 1
ATOM 1048 C CA . SER A 1 126 ? -7.07 16.969 13.391 1 96.69 126 SER A CA 1
ATOM 1049 C C . SER A 1 126 ? -7.152 18.25 14.195 1 96.69 126 SER A C 1
ATOM 1051 O O . SER A 1 126 ? -6.715 19.312 13.734 1 96.69 126 SER A O 1
ATOM 1053 N N . LYS A 1 127 ? -7.68 18.141 15.359 1 96.88 127 LYS A N 1
ATOM 1054 C CA . LYS A 1 127 ? -7.793 19.312 16.219 1 96.88 127 LYS A CA 1
ATOM 1055 C C . LYS A 1 127 ? -6.418 19.844 16.625 1 96.88 127 LYS A C 1
ATOM 1057 O O . LYS A 1 127 ? -6.188 21.047 16.625 1 96.88 127 LYS A O 1
ATOM 1062 N N . GLU A 1 128 ? -5.582 18.922 16.922 1 96.69 128 GLU A N 1
ATOM 1063 C CA . GLU A 1 128 ? -4.223 19.328 17.266 1 96.69 128 GLU A CA 1
ATOM 1064 C C . GLU A 1 128 ? -3.516 19.969 16.078 1 96.69 128 GLU A C 1
ATOM 1066 O O . GLU A 1 128 ? -2.797 20.953 16.234 1 96.69 128 GLU A O 1
ATOM 1071 N N . ALA A 1 129 ? -3.711 19.438 14.984 1 96.56 129 ALA A N 1
ATOM 1072 C CA . ALA A 1 129 ? -3.105 19.969 13.766 1 96.56 129 ALA A CA 1
ATOM 1073 C C . ALA A 1 129 ? -3.619 21.375 13.477 1 96.56 129 ALA A C 1
ATOM 1075 O O . ALA A 1 129 ? -2.84 22.266 13.141 1 96.56 129 ALA A O 1
ATOM 1076 N N . TYR A 1 130 ? -4.902 21.5 13.578 1 95.75 130 TYR A N 1
ATOM 1077 C CA . TYR A 1 130 ? -5.52 22.797 13.336 1 95.75 130 TYR A CA 1
ATOM 1078 C C . TYR A 1 130 ? -4.992 23.844 14.305 1 95.75 130 TYR A C 1
ATOM 1080 O O . TYR A 1 130 ? -4.684 24.969 13.914 1 95.75 130 TYR A O 1
ATOM 1088 N N . SER A 1 131 ? -4.914 23.484 15.555 1 95.81 131 SER A N 1
ATOM 1089 C CA . SER A 1 131 ? -4.371 24.375 16.578 1 95.81 131 SER A CA 1
ATOM 1090 C C . SER A 1 131 ? -2.938 24.781 16.25 1 95.81 131 SER A C 1
ATOM 1092 O O . SER A 1 131 ? -2.561 25.938 16.422 1 95.81 131 SER A O 1
ATOM 1094 N N . PHE A 1 132 ? -2.186 23.875 15.82 1 95.5 132 PHE A N 1
ATOM 1095 C CA . PHE A 1 132 ? -0.805 24.141 15.43 1 95.5 132 PHE A CA 1
ATOM 1096 C C . PHE A 1 132 ? -0.746 25.188 14.328 1 95.5 132 PHE A C 1
ATOM 1098 O O . PHE A 1 132 ? 0.095 26.094 14.359 1 95.5 132 PHE A O 1
ATOM 1105 N N . LEU A 1 133 ? -1.614 25.047 13.398 1 93.94 133 LEU A N 1
ATOM 1106 C CA . LEU A 1 133 ? -1.648 25.969 12.273 1 93.94 133 LEU A CA 1
ATOM 1107 C C . LEU A 1 133 ? -2.047 27.375 12.734 1 93.94 133 LEU A C 1
ATOM 1109 O O . LEU A 1 133 ? -1.554 28.375 12.203 1 93.94 133 LEU A O 1
ATOM 1113 N N . GLN A 1 134 ? -2.92 27.359 13.672 1 91 134 GLN A N 1
ATOM 1114 C CA . GLN A 1 134 ? -3.385 28.656 14.18 1 91 134 GLN A CA 1
ATOM 1115 C C . GLN A 1 134 ? -2.293 29.359 14.984 1 91 134 GLN A C 1
ATOM 1117 O O . GLN A 1 134 ? -2.225 30.578 15.008 1 91 134 GLN A O 1
ATOM 1122 N N . HIS A 1 135 ? -1.523 28.594 15.617 1 84.81 135 HIS A N 1
ATOM 1123 C CA . HIS A 1 135 ? -0.464 29.172 16.438 1 84.81 135 HIS A CA 1
ATOM 1124 C C . HIS A 1 135 ? 0.765 29.5 15.594 1 84.81 135 HIS A C 1
ATOM 1126 O O . HIS A 1 135 ? 1.515 30.422 15.914 1 84.81 135 HIS A O 1
ATOM 1132 N N . LYS A 1 136 ? 1.233 28.719 14.703 1 71.94 136 LYS A N 1
ATOM 1133 C CA . LYS A 1 136 ? 2.369 29.016 13.836 1 71.94 136 LYS A CA 1
ATOM 1134 C C . LYS A 1 136 ? 2.076 30.203 12.938 1 71.94 136 LYS A C 1
ATOM 1136 O O . LYS A 1 136 ? 2.992 30.938 12.531 1 71.94 136 LYS A O 1
ATOM 1141 N N . GLY A 1 137 ? 0.926 30.141 12.219 1 53.66 137 GLY A N 1
ATOM 1142 C CA . GLY A 1 137 ? 0.592 31.375 11.516 1 53.66 137 GLY A CA 1
ATOM 1143 C C . GLY A 1 137 ? 0.893 32.625 12.32 1 53.66 137 GLY A C 1
ATOM 1144 O O . GLY A 1 137 ? 0.962 33.719 11.766 1 53.66 137 GLY A O 1
ATOM 1145 N N . HIS A 1 138 ? 0.823 32.562 13.578 1 44.75 138 HIS A N 1
ATOM 1146 C CA . HIS A 1 138 ? 1.144 33.719 14.383 1 44.75 138 HIS A CA 1
ATOM 1147 C C . HIS A 1 138 ? 2.65 33.875 14.555 1 44.75 138 HIS A C 1
ATOM 1149 O O . HIS A 1 138 ? 3.121 34.906 15.062 1 44.75 138 HIS A O 1
ATOM 1155 N N . ASN A 1 139 ? 3.441 32.844 14.289 1 37.06 139 ASN A N 1
ATOM 1156 C CA . ASN A 1 139 ? 4.832 33.312 14.32 1 37.06 139 ASN A CA 1
ATOM 1157 C C . ASN A 1 139 ? 5.348 33.625 12.93 1 37.06 139 ASN A C 1
ATOM 1159 O O . ASN A 1 139 ? 5.039 32.938 11.961 1 37.06 139 ASN A O 1
ATOM 1163 N N . MET B 1 1 ? 5.148 -10.211 20.078 1 52.34 1 MET B N 1
ATOM 1164 C CA . MET B 1 1 ? 4.203 -9.172 19.688 1 52.34 1 MET B CA 1
ATOM 1165 C C . MET B 1 1 ? 4.609 -8.531 18.375 1 52.34 1 MET B C 1
ATOM 1167 O O . MET B 1 1 ? 5.785 -8.219 18.156 1 52.34 1 MET B O 1
ATOM 1171 N N . LYS B 1 2 ? 3.748 -8.703 17.312 1 60.97 2 LYS B N 1
ATOM 1172 C CA . LYS B 1 2 ? 4.027 -8.102 16.016 1 60.97 2 LYS B CA 1
ATOM 1173 C C . LYS B 1 2 ? 3.67 -6.621 16 1 60.97 2 LYS B C 1
ATOM 1175 O O . LYS B 1 2 ? 2.668 -6.215 16.594 1 60.97 2 LYS B O 1
ATOM 1180 N N . PHE B 1 3 ? 4.77 -5.754 15.586 1 70.75 3 PHE B N 1
ATOM 1181 C CA . PHE B 1 3 ? 4.547 -4.312 15.523 1 70.75 3 PHE B CA 1
ATOM 1182 C C . PHE B 1 3 ? 4.367 -3.854 14.078 1 70.75 3 PHE B C 1
ATOM 1184 O O . PHE B 1 3 ? 5.141 -4.238 13.203 1 70.75 3 PHE B O 1
ATOM 1191 N N . GLU B 1 4 ? 3.219 -3.281 13.82 1 76.12 4 GLU B N 1
ATOM 1192 C CA . GLU B 1 4 ? 2.969 -2.654 12.523 1 76.12 4 GLU B CA 1
ATOM 1193 C C . GLU B 1 4 ? 3.012 -1.133 12.633 1 76.12 4 GLU B C 1
ATOM 1195 O O . GLU B 1 4 ? 2.381 -0.55 13.516 1 76.12 4 GLU B O 1
ATOM 1200 N N . LYS B 1 5 ? 3.949 -0.556 11.797 1 85.88 5 LYS B N 1
ATOM 1201 C CA . LYS B 1 5 ? 4.062 0.9 11.797 1 85.88 5 LYS B CA 1
ATOM 1202 C C . LYS B 1 5 ? 3.576 1.492 10.477 1 85.88 5 LYS B C 1
ATOM 1204 O O . LYS B 1 5 ? 3.941 1.01 9.406 1 85.88 5 LYS B O 1
ATOM 1209 N N . SER B 1 6 ? 2.693 2.434 10.57 1 90.75 6 SER B N 1
ATOM 1210 C CA . SER B 1 6 ? 2.217 3.193 9.422 1 90.75 6 SER B CA 1
ATOM 1211 C C . SER B 1 6 ? 2.459 4.688 9.609 1 90.75 6 SER B C 1
ATOM 1213 O O . SER B 1 6 ? 2.592 5.164 10.734 1 90.75 6 SER B O 1
ATOM 1215 N N . CYS B 1 7 ? 2.615 5.402 8.5 1 94.81 7 CYS B N 1
ATOM 1216 C CA . CYS B 1 7 ? 2.76 6.852 8.523 1 94.81 7 CYS B CA 1
ATOM 1217 C C . CYS B 1 7 ? 1.831 7.512 7.512 1 94.81 7 CYS B C 1
ATOM 1219 O O . CYS B 1 7 ? 1.528 6.926 6.469 1 94.81 7 CYS B O 1
ATOM 1221 N N . GLY B 1 8 ? 1.369 8.656 7.891 1 96.25 8 GLY B N 1
ATOM 1222 C CA . GLY B 1 8 ? 0.505 9.445 7.031 1 96.25 8 GLY B CA 1
ATOM 1223 C C . GLY B 1 8 ? 0.537 10.93 7.355 1 96.25 8 GLY B C 1
ATOM 1224 O O . GLY B 1 8 ? 1.458 11.406 8.023 1 96.25 8 GLY B O 1
ATOM 1225 N N . ALA B 1 9 ? -0.444 11.688 6.816 1 97 9 ALA B N 1
ATOM 1226 C CA . ALA B 1 9 ? -0.424 13.133 7.027 1 97 9 ALA B CA 1
ATOM 1227 C C . ALA B 1 9 ? -1.839 13.703 7.035 1 97 9 ALA B C 1
ATOM 1229 O O . ALA B 1 9 ? -2.713 13.227 6.305 1 97 9 ALA B O 1
ATOM 1230 N N . VAL B 1 10 ? -1.992 14.656 7.938 1 97.81 10 VAL B N 1
ATOM 1231 C CA . VAL B 1 10 ? -3.078 15.617 7.793 1 97.81 10 VAL B CA 1
ATOM 1232 C C . VAL B 1 10 ? -2.688 16.688 6.773 1 97.81 10 VAL B C 1
ATOM 1234 O O . VAL B 1 10 ? -1.815 17.516 7.043 1 97.81 10 VAL B O 1
ATOM 1237 N N . VAL B 1 11 ? -3.408 16.672 5.672 1 96.25 11 VAL B N 1
ATOM 1238 C CA . VAL B 1 11 ? -3.006 17.531 4.574 1 96.25 11 VAL B CA 1
ATOM 1239 C C . VAL B 1 11 ? -3.982 18.703 4.453 1 96.25 11 VAL B C 1
ATOM 1241 O O . VAL B 1 11 ? -5.199 18.516 4.52 1 96.25 11 VAL B O 1
ATOM 1244 N N . TYR B 1 12 ? -3.336 19.859 4.301 1 94.88 12 TYR B N 1
ATOM 1245 C CA . TYR B 1 12 ? -4.184 21.031 4.074 1 94.88 12 TYR B CA 1
ATOM 1246 C C . TYR B 1 12 ? -3.686 21.844 2.885 1 94.88 12 TYR B C 1
ATOM 1248 O O . TYR B 1 12 ? -2.57 21.625 2.402 1 94.88 12 TYR B O 1
ATOM 1256 N N . ARG B 1 13 ? -4.598 22.641 2.373 1 92.5 13 ARG B N 1
ATOM 1257 C CA . ARG B 1 13 ? -4.266 23.641 1.367 1 92.5 13 ARG B CA 1
ATOM 1258 C C . ARG B 1 13 ? -4.926 24.984 1.686 1 92.5 13 ARG B C 1
ATOM 1260 O O . ARG B 1 13 ? -5.898 25.031 2.439 1 92.5 13 ARG B O 1
ATOM 1267 N N . LYS B 1 14 ? -4.254 25.984 1.143 1 91 14 LYS B N 1
ATOM 1268 C CA . LYS B 1 14 ? -4.801 27.328 1.304 1 91 14 LYS B CA 1
ATOM 1269 C C . LYS B 1 14 ? -5.453 27.812 0.013 1 91 14 LYS B C 1
ATOM 1271 O O . LYS B 1 14 ? -4.828 27.797 -1.049 1 91 14 LYS B O 1
ATOM 1276 N N . ILE B 1 15 ? -6.758 28.109 0.198 1 85.06 15 ILE B N 1
ATOM 1277 C CA . ILE B 1 15 ? -7.492 28.734 -0.897 1 85.06 15 ILE B CA 1
ATOM 1278 C C . ILE B 1 15 ? -7.977 30.125 -0.47 1 85.06 15 ILE B C 1
ATOM 1280 O O . ILE B 1 15 ? -8.891 30.234 0.352 1 85.06 15 ILE B O 1
ATOM 1284 N N . ASP B 1 16 ? -7.289 31.156 -1.057 1 85.69 16 ASP B N 1
ATOM 1285 C CA . ASP B 1 16 ? -7.516 32.5 -0.586 1 85.69 16 ASP B CA 1
ATOM 1286 C C . ASP B 1 16 ? -7.262 32.625 0.916 1 85.69 16 ASP B C 1
ATOM 1288 O O . ASP B 1 16 ? -6.152 32.375 1.385 1 85.69 16 ASP B O 1
ATOM 1292 N N . GLU B 1 17 ? -8.172 32.875 1.779 1 85.75 17 GLU B N 1
ATOM 1293 C CA . GLU B 1 17 ? -7.973 33.031 3.217 1 85.75 17 GLU B CA 1
ATOM 1294 C C . GLU B 1 17 ? -8.562 31.844 3.984 1 85.75 17 GLU B C 1
ATOM 1296 O O . GLU B 1 17 ? -8.617 31.859 5.215 1 85.75 17 GLU B O 1
ATOM 1301 N N . ASN B 1 18 ? -8.867 30.891 3.115 1 88.69 18 ASN B N 1
ATOM 1302 C CA . ASN B 1 18 ? -9.5 29.75 3.768 1 88.69 18 ASN B CA 1
ATOM 1303 C C . ASN B 1 18 ? -8.625 28.516 3.707 1 88.69 18 ASN B C 1
ATOM 1305 O O . ASN B 1 18 ? -7.883 28.312 2.74 1 88.69 18 ASN B O 1
ATOM 1309 N N . LEU B 1 19 ? -8.719 27.703 4.805 1 92.69 19 LEU B N 1
ATOM 1310 C CA . LEU B 1 19 ? -8.023 26.422 4.852 1 92.69 19 LEU B CA 1
ATOM 1311 C C . LEU B 1 19 ? -8.961 25.281 4.453 1 92.69 19 LEU B C 1
ATOM 1313 O O . LEU B 1 19 ? -10.109 25.234 4.902 1 92.69 19 LEU B O 1
ATOM 1317 N N . GLU B 1 20 ? -8.477 24.422 3.574 1 92.62 20 GLU B N 1
ATOM 1318 C CA . GLU B 1 20 ? -9.148 23.156 3.297 1 92.62 20 GLU B CA 1
ATOM 1319 C C . GLU B 1 20 ? -8.258 21.969 3.672 1 92.62 20 GLU B C 1
ATOM 1321 O O . GLU B 1 20 ? -7.039 22.031 3.531 1 92.62 20 GLU B O 1
ATOM 1326 N N . PHE B 1 21 ? -8.922 20.938 4.16 1 94.62 21 PHE B N 1
ATOM 1327 C CA . PHE B 1 21 ? -8.227 19.734 4.586 1 94.62 21 PHE B CA 1
ATOM 1328 C C . PHE B 1 21 ? -8.648 18.531 3.732 1 94.62 21 PHE B C 1
ATOM 1330 O O . PHE B 1 21 ? -9.789 18.469 3.275 1 94.62 21 PHE B O 1
ATOM 1337 N N . LEU B 1 22 ? -7.734 17.625 3.533 1 93.56 22 LEU B N 1
ATOM 1338 C CA . LEU B 1 22 ? -7.969 16.453 2.711 1 93.56 22 LEU B CA 1
ATOM 1339 C C . LEU B 1 22 ? -8.414 15.266 3.57 1 93.56 22 LEU B C 1
ATOM 1341 O O . LEU B 1 22 ? -7.785 14.969 4.59 1 93.56 22 LEU B O 1
ATOM 1345 N N . ALA B 1 23 ? -9.531 14.648 3.24 1 94 23 ALA B N 1
ATOM 1346 C CA . ALA B 1 23 ? -9.945 13.352 3.758 1 94 23 ALA B CA 1
ATOM 1347 C C . ALA B 1 23 ? -10.031 12.312 2.641 1 94 23 ALA B C 1
ATOM 1349 O O . ALA B 1 23 ? -10.383 12.641 1.505 1 94 23 ALA B O 1
ATOM 1350 N N . VAL B 1 24 ? -9.633 11.062 2.971 1 90 24 VAL B N 1
ATOM 1351 C CA . VAL B 1 24 ? -9.695 9.992 1.986 1 90 24 VAL B CA 1
ATOM 1352 C C . VAL B 1 24 ? -10.578 8.859 2.506 1 90 24 VAL B C 1
ATOM 1354 O O . VAL B 1 24 ? -10.703 8.664 3.719 1 90 24 VAL B O 1
ATOM 1357 N N . LYS B 1 25 ? -11.203 8.188 1.494 1 85.56 25 LYS B N 1
ATOM 1358 C CA . LYS B 1 25 ? -12.039 7.047 1.836 1 85.56 25 LYS B CA 1
ATOM 1359 C C . LYS B 1 25 ? -11.398 5.738 1.392 1 85.56 25 LYS B C 1
ATOM 1361 O O . LYS B 1 25 ? -11.133 5.543 0.205 1 85.56 25 LYS B O 1
ATOM 1366 N N . SER B 1 26 ? -11.188 4.871 2.402 1 79.19 26 SER B N 1
ATOM 1367 C CA . SER B 1 26 ? -10.594 3.572 2.1 1 79.19 26 SER B CA 1
ATOM 1368 C C . SER B 1 26 ? -11.555 2.693 1.311 1 79.19 26 SER B C 1
ATOM 1370 O O . SER B 1 26 ? -12.727 2.549 1.688 1 79.19 26 SER B O 1
ATOM 1372 N N . LYS B 1 27 ? -11.094 2.109 0.287 1 69.88 27 LYS B N 1
ATOM 1373 C CA . LYS B 1 27 ? -11.914 1.187 -0.497 1 69.88 27 LYS B CA 1
ATOM 1374 C C . LYS B 1 27 ? -12.242 -0.071 0.302 1 69.88 27 LYS B C 1
ATOM 1376 O O . LYS B 1 27 ? -13.344 -0.617 0.184 1 69.88 27 LYS B O 1
ATOM 1381 N N . LEU B 1 28 ? -11.297 -0.439 1.1 1 65 28 LEU B N 1
ATOM 1382 C CA . LEU B 1 28 ? -11.422 -1.688 1.844 1 65 28 LEU B CA 1
ATOM 1383 C C . LEU B 1 28 ? -12.367 -1.519 3.027 1 65 28 LEU B C 1
ATOM 1385 O O . LEU B 1 28 ? -13.25 -2.352 3.246 1 65 28 LEU B O 1
ATOM 1389 N N . SER B 1 29 ? -12.148 -0.504 3.777 1 73.12 29 SER B N 1
ATOM 1390 C CA . SER B 1 29 ? -12.93 -0.32 5 1 73.12 29 SER B CA 1
ATOM 1391 C C . SER B 1 29 ? -14.141 0.569 4.75 1 73.12 29 SER B C 1
ATOM 1393 O O . SER B 1 29 ? -15.055 0.629 5.578 1 73.12 29 SER B O 1
ATOM 1395 N N . ASN B 1 30 ? -14.18 1.236 3.662 1 79.94 30 ASN B N 1
ATOM 1396 C CA . ASN B 1 30 ? -15.203 2.229 3.348 1 79.94 30 ASN B CA 1
ATOM 1397 C C . ASN B 1 30 ? -15.289 3.307 4.426 1 79.94 30 ASN B C 1
ATOM 1399 O O . ASN B 1 30 ? -16.375 3.816 4.715 1 79.94 30 ASN B O 1
ATOM 1403 N N . ARG B 1 31 ? -14.188 3.586 5.051 1 85.88 31 ARG B N 1
ATOM 1404 C CA . ARG B 1 31 ? -14.102 4.586 6.109 1 85.88 31 ARG B CA 1
ATOM 1405 C C . ARG B 1 31 ? -13.25 5.773 5.676 1 85.88 31 ARG B C 1
ATOM 1407 O O . ARG B 1 31 ? -12.266 5.602 4.953 1 85.88 31 ARG B O 1
ATOM 1414 N N . TRP B 1 32 ? -13.703 6.934 6.219 1 91 32 TRP B N 1
ATOM 1415 C CA . TRP B 1 32 ? -12.961 8.156 5.945 1 91 32 TRP B CA 1
ATOM 1416 C C . TRP B 1 32 ? -11.836 8.359 6.961 1 91 32 TRP B C 1
ATOM 1418 O O . TRP B 1 32 ? -12.031 8.125 8.156 1 91 32 TRP B O 1
ATOM 1428 N N . GLY B 1 33 ? -10.695 8.758 6.477 1 94.56 33 GLY B N 1
ATOM 1429 C CA . GLY B 1 33 ? -9.523 9.07 7.277 1 94.56 33 GLY B CA 1
ATOM 1430 C C . GLY B 1 33 ? -8.477 9.859 6.516 1 94.56 33 GLY B C 1
ATOM 1431 O O . GLY B 1 33 ? -8.812 10.719 5.699 1 94.56 33 GLY B O 1
ATOM 1432 N N . PHE B 1 34 ? -7.227 9.602 6.887 1 95.12 34 PHE B N 1
ATOM 1433 C CA . PHE B 1 34 ? -6.105 10.258 6.219 1 95.12 34 PHE B CA 1
ATOM 1434 C C . PHE B 1 34 ? -5.32 9.258 5.379 1 95.12 34 PHE B C 1
ATOM 1436 O O . PHE B 1 34 ? -5.301 8.062 5.684 1 95.12 34 PHE B O 1
ATOM 1443 N N . ALA B 1 35 ? -4.758 9.75 4.301 1 91.12 35 ALA B N 1
ATOM 1444 C CA . ALA B 1 35 ? -3.826 8.93 3.531 1 91.12 35 ALA B CA 1
ATOM 1445 C C . ALA B 1 35 ? -2.668 8.453 4.402 1 91.12 35 ALA B C 1
ATOM 1447 O O . ALA B 1 35 ? -2.059 9.25 5.125 1 91.12 35 ALA B O 1
ATOM 1448 N N . LYS B 1 36 ? -2.42 7.148 4.402 1 90.5 36 LYS B N 1
ATOM 1449 C CA . LYS B 1 36 ? -1.363 6.531 5.203 1 90.5 36 LYS B CA 1
ATOM 1450 C C . LYS B 1 36 ? -1.053 5.121 4.711 1 90.5 36 LYS B C 1
ATOM 1452 O O . LYS B 1 36 ? -1.828 4.539 3.951 1 90.5 36 LYS B O 1
ATOM 1457 N N . GLY B 1 37 ? 0.048 4.629 5.172 1 87.06 37 GLY B N 1
ATOM 1458 C CA . GLY B 1 37 ? 0.41 3.258 4.855 1 87.06 37 GLY B CA 1
ATOM 1459 C C . GLY B 1 37 ? 1.614 2.762 5.633 1 87.06 37 GLY B C 1
ATOM 1460 O O . GLY B 1 37 ? 2.188 3.502 6.438 1 87.06 37 GLY B O 1
ATOM 1461 N N . HIS B 1 38 ? 1.94 1.591 5.332 1 83.75 38 HIS B N 1
ATOM 1462 C CA . HIS B 1 38 ? 3.018 0.943 6.07 1 83.75 38 HIS B CA 1
ATOM 1463 C C . HIS B 1 38 ? 4.379 1.475 5.641 1 83.75 38 HIS B C 1
ATOM 1465 O O . HIS B 1 38 ? 4.59 1.781 4.465 1 83.75 38 HIS B O 1
ATOM 1471 N N . VAL B 1 39 ? 5.215 1.5 6.727 1 83.38 39 VAL B N 1
ATOM 1472 C CA . VAL B 1 39 ? 6.609 1.815 6.434 1 83.38 39 VAL B CA 1
ATOM 1473 C C . VAL B 1 39 ? 7.234 0.686 5.621 1 83.38 39 VAL B C 1
ATOM 1475 O O . VAL B 1 39 ? 7.051 -0.492 5.934 1 83.38 39 VAL B O 1
ATOM 1478 N N . GLU B 1 40 ? 7.934 1.08 4.57 1 71.69 40 GLU B N 1
ATOM 1479 C CA . GLU B 1 40 ? 8.586 0.111 3.699 1 71.69 40 GLU B CA 1
ATOM 1480 C C . GLU B 1 40 ? 10.102 0.319 3.684 1 71.69 40 GLU B C 1
ATOM 1482 O O . GLU B 1 40 ? 10.578 1.457 3.654 1 71.69 40 GLU B O 1
ATOM 1487 N N . PHE B 1 41 ? 10.742 -0.756 3.82 1 68.62 41 PHE B N 1
ATOM 1488 C CA . PHE B 1 41 ? 12.195 -0.742 3.688 1 68.62 41 PHE B CA 1
ATOM 1489 C C . PHE B 1 41 ? 12.828 0.15 4.75 1 68.62 41 PHE B C 1
ATOM 1491 O O . PHE B 1 41 ? 12.57 -0.022 5.941 1 68.62 41 PHE B O 1
ATOM 1498 N N . GLU B 1 42 ? 13.789 1.015 4.238 1 78.12 42 GLU B N 1
ATOM 1499 C CA . GLU B 1 42 ? 14.516 1.894 5.148 1 78.12 42 GLU B CA 1
ATOM 1500 C C . GLU B 1 42 ? 13.977 3.318 5.09 1 78.12 42 GLU B C 1
ATOM 1502 O O . GLU B 1 42 ? 14.711 4.277 5.336 1 78.12 42 GLU B O 1
ATOM 1507 N N . GLU B 1 43 ? 12.719 3.4 4.891 1 83.56 43 GLU B N 1
ATOM 1508 C CA . GLU B 1 43 ? 12.109 4.727 4.824 1 83.56 43 GLU B CA 1
ATOM 1509 C C . GLU B 1 43 ? 12.016 5.363 6.207 1 83.56 43 GLU B C 1
ATOM 1511 O O . GLU B 1 43 ? 11.742 4.676 7.195 1 83.56 43 GLU B O 1
ATOM 1516 N N . THR B 1 44 ? 12.289 6.672 6.176 1 92.56 44 THR B N 1
ATOM 1517 C CA . THR B 1 44 ? 11.914 7.434 7.363 1 92.56 44 THR B CA 1
ATOM 1518 C C . THR B 1 44 ? 10.406 7.59 7.453 1 92.56 44 THR B C 1
ATOM 1520 O O . THR B 1 44 ? 9.688 7.324 6.488 1 92.56 44 THR B O 1
ATOM 1523 N N . GLU B 1 45 ? 9.93 8.039 8.562 1 95.38 45 GLU B N 1
ATOM 1524 C CA . GLU B 1 45 ? 8.5 8.281 8.75 1 95.38 45 GLU B CA 1
ATOM 1525 C C . GLU B 1 45 ? 7.977 9.305 7.75 1 95.38 45 GLU B C 1
ATOM 1527 O O . GLU B 1 45 ? 6.906 9.117 7.168 1 95.38 45 GLU B O 1
ATOM 1532 N N . LYS B 1 46 ? 8.766 10.32 7.578 1 96.75 46 LYS B N 1
ATOM 1533 C CA . LYS B 1 46 ? 8.367 11.383 6.668 1 96.75 46 LYS B CA 1
ATOM 1534 C C . LYS B 1 46 ? 8.328 10.891 5.223 1 96.75 46 LYS B C 1
ATOM 1536 O O . LYS B 1 46 ? 7.414 11.227 4.469 1 96.75 46 LYS B O 1
ATOM 1541 N N . GLU B 1 47 ? 9.289 10.117 4.902 1 92.25 47 GLU B N 1
ATOM 1542 C CA . GLU B 1 47 ? 9.328 9.555 3.555 1 92.25 47 GLU B CA 1
ATOM 1543 C C . GLU B 1 47 ? 8.117 8.664 3.291 1 92.25 47 GLU B C 1
ATOM 1545 O O . GLU B 1 47 ? 7.52 8.734 2.217 1 92.25 47 GLU B O 1
ATOM 1550 N N . THR B 1 48 ? 7.789 7.902 4.227 1 89.75 48 THR B N 1
ATOM 1551 C CA . THR B 1 48 ? 6.625 7.035 4.105 1 89.75 48 THR B CA 1
ATOM 1552 C C . THR B 1 48 ? 5.355 7.859 3.92 1 89.75 48 THR B C 1
ATOM 1554 O O . THR B 1 48 ? 4.559 7.59 3.018 1 89.75 48 THR B O 1
ATOM 1557 N N . ALA B 1 49 ? 5.238 8.867 4.719 1 94.31 49 ALA B N 1
ATOM 1558 C CA . ALA B 1 49 ? 4.043 9.711 4.641 1 94.31 49 ALA B CA 1
ATOM 1559 C C . ALA B 1 49 ? 3.918 10.359 3.266 1 94.31 49 ALA B C 1
ATOM 1561 O O . ALA B 1 49 ? 2.846 10.336 2.656 1 94.31 49 ALA B O 1
ATOM 1562 N N . LYS B 1 50 ? 4.992 10.859 2.801 1 92.44 50 LYS B N 1
ATOM 1563 C CA . LYS B 1 50 ? 4.988 11.508 1.493 1 92.44 50 LYS B CA 1
ATOM 1564 C C . LYS B 1 50 ? 4.621 10.523 0.39 1 92.44 50 LYS B C 1
ATOM 1566 O O . LYS B 1 50 ? 3.803 10.828 -0.478 1 92.44 50 LYS B O 1
ATOM 1571 N N . ARG B 1 51 ? 5.188 9.43 0.478 1 84.81 51 ARG B N 1
ATOM 1572 C CA . ARG B 1 51 ? 4.941 8.43 -0.549 1 84.81 51 ARG B CA 1
ATOM 1573 C C . ARG B 1 51 ? 3.484 7.973 -0.533 1 84.81 51 ARG B C 1
ATOM 1575 O O . ARG B 1 51 ? 2.844 7.891 -1.582 1 84.81 51 ARG B O 1
ATOM 1582 N N . GLU B 1 52 ? 2.982 7.637 0.585 1 86.69 52 GLU B N 1
ATOM 1583 C CA . GLU B 1 52 ? 1.619 7.129 0.71 1 86.69 52 GLU B CA 1
ATOM 1584 C C . GLU B 1 52 ? 0.601 8.172 0.248 1 86.69 52 GLU B C 1
ATOM 1586 O O . GLU B 1 52 ? -0.408 7.824 -0.37 1 86.69 52 GLU B O 1
ATOM 1591 N N . VAL B 1 53 ? 0.835 9.484 0.605 1 88.94 53 VAL B N 1
ATOM 1592 C CA . VAL B 1 53 ? -0.068 10.547 0.168 1 88.94 53 VAL B CA 1
ATOM 1593 C C . VAL B 1 53 ? -0.026 10.664 -1.354 1 88.94 53 VAL B C 1
ATOM 1595 O O . VAL B 1 53 ? -1.065 10.812 -2 1 88.94 53 VAL B O 1
ATOM 1598 N N . LEU B 1 54 ? 1.093 10.578 -1.853 1 84.75 54 LEU B N 1
ATOM 1599 C CA . LEU B 1 54 ? 1.236 10.609 -3.303 1 84.75 54 LEU B CA 1
ATOM 1600 C C . LEU B 1 54 ? 0.528 9.414 -3.943 1 84.75 54 LEU B C 1
ATOM 1602 O O . LEU B 1 54 ? -0.202 9.578 -4.922 1 84.75 54 LEU B O 1
ATOM 1606 N N . GLU B 1 55 ? 0.729 8.273 -3.434 1 76.75 55 GLU B N 1
ATOM 1607 C CA . GLU B 1 55 ? 0.148 7.051 -3.979 1 76.75 55 GLU B CA 1
ATOM 1608 C C . GLU B 1 55 ? -1.375 7.07 -3.877 1 76.75 55 GLU B C 1
ATOM 1610 O O . GLU B 1 55 ? -2.07 6.699 -4.824 1 76.75 55 GLU B O 1
ATOM 1615 N N . GLU B 1 56 ? -1.909 7.449 -2.801 1 80.38 56 GLU B N 1
ATOM 1616 C CA . GLU B 1 56 ? -3.336 7.324 -2.523 1 80.38 56 GLU B CA 1
ATOM 1617 C C . GLU B 1 56 ? -4.109 8.531 -3.051 1 80.38 56 GLU B C 1
ATOM 1619 O O . GLU B 1 56 ? -5.254 8.398 -3.482 1 80.38 56 GLU B O 1
ATOM 1624 N N . ALA B 1 57 ? -3.434 9.75 -2.957 1 81.81 57 ALA B N 1
ATOM 1625 C CA . ALA B 1 57 ? -4.168 10.969 -3.283 1 81.81 57 ALA B CA 1
ATOM 1626 C C . ALA B 1 57 ? -3.572 11.656 -4.508 1 81.81 57 ALA B C 1
ATOM 1628 O O . ALA B 1 57 ? -4.133 12.633 -5.016 1 81.81 57 ALA B O 1
ATOM 1629 N N . GLY B 1 58 ? -2.424 11.258 -4.934 1 78.12 58 GLY B N 1
ATOM 1630 C CA . GLY B 1 58 ? -1.817 11.789 -6.145 1 78.12 58 GLY B CA 1
ATOM 1631 C C . GLY B 1 58 ? -1.246 13.188 -5.957 1 78.12 58 GLY B C 1
ATOM 1632 O O . GLY B 1 58 ? -1.19 13.969 -6.906 1 78.12 58 GLY B O 1
ATOM 1633 N N . ILE B 1 59 ? -0.917 13.492 -4.734 1 83.06 59 ILE B N 1
ATOM 1634 C CA . ILE B 1 59 ? -0.44 14.852 -4.5 1 83.06 59 ILE B CA 1
ATOM 1635 C C . ILE B 1 59 ? 0.883 14.805 -3.74 1 83.06 59 ILE B C 1
ATOM 1637 O O . ILE B 1 59 ? 1.146 13.867 -2.988 1 83.06 59 ILE B O 1
ATOM 1641 N N . ASN B 1 60 ? 1.666 15.852 -3.939 1 88.31 60 ASN B N 1
ATOM 1642 C CA . ASN B 1 60 ? 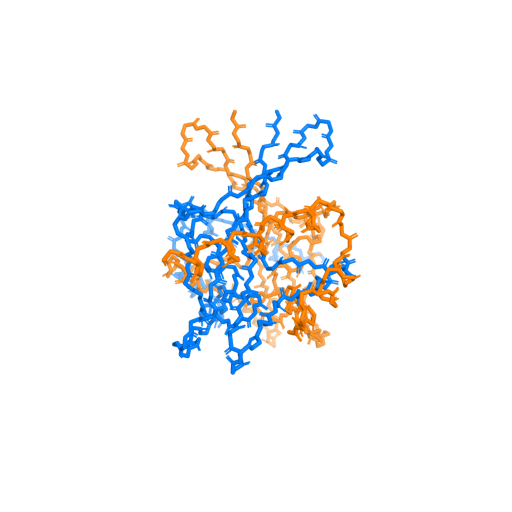2.873 16.078 -3.152 1 88.31 60 ASN B CA 1
ATOM 1643 C C . ASN B 1 60 ? 2.609 17 -1.972 1 88.31 60 ASN B C 1
ATOM 1645 O O . ASN B 1 60 ? 1.747 17.875 -2.047 1 88.31 60 ASN B O 1
ATOM 1649 N N . ILE B 1 61 ? 3.443 16.719 -0.928 1 93.88 61 ILE B N 1
ATOM 1650 C CA . ILE B 1 61 ? 3.168 17.516 0.264 1 93.88 61 ILE B CA 1
ATOM 1651 C C . ILE B 1 61 ? 4.48 18.016 0.857 1 93.88 61 ILE B C 1
ATOM 1653 O O . ILE B 1 61 ? 5.535 17.422 0.657 1 93.88 61 ILE B O 1
ATOM 1657 N N . ASN B 1 62 ? 4.34 19.156 1.551 1 95.31 62 ASN B N 1
ATOM 1658 C CA . ASN B 1 62 ? 5.395 19.703 2.4 1 95.31 62 ASN B CA 1
ATOM 1659 C C . ASN B 1 62 ? 5.082 19.516 3.881 1 95.31 62 ASN B C 1
ATOM 1661 O O . ASN B 1 62 ? 4.172 20.141 4.418 1 95.31 62 ASN B O 1
ATOM 1665 N N . ILE B 1 63 ? 5.922 18.75 4.535 1 97.06 63 ILE B N 1
ATOM 1666 C CA . ILE B 1 63 ? 5.652 18.391 5.918 1 97.06 63 ILE B CA 1
ATOM 1667 C C . ILE B 1 63 ? 6.156 19.484 6.852 1 97.06 63 ILE B C 1
ATOM 1669 O O . ILE B 1 63 ? 7.273 19.984 6.688 1 97.06 63 ILE B O 1
ATOM 1673 N N . HIS B 1 64 ? 5.328 19.797 7.836 1 96.38 64 HIS B N 1
ATOM 1674 C CA . HIS B 1 64 ? 5.738 20.734 8.875 1 96.38 64 HIS B CA 1
ATOM 1675 C C . HIS B 1 64 ? 6.691 20.078 9.867 1 96.38 64 HIS B C 1
ATOM 1677 O O . HIS B 1 64 ? 6.41 18.984 10.375 1 96.38 64 HIS B O 1
ATOM 1683 N N . ASP B 1 65 ? 7.918 20.594 10.242 1 92.12 65 ASP B N 1
ATOM 1684 C CA . ASP B 1 65 ? 8.883 20.031 11.172 1 92.12 65 ASP B CA 1
ATOM 1685 C C . ASP B 1 65 ? 8.375 20.125 12.609 1 92.12 65 ASP B C 1
ATOM 1687 O O . ASP B 1 65 ? 8.75 19.312 13.461 1 92.12 65 ASP B O 1
ATOM 1691 N N . GLY B 1 66 ? 7.332 20.609 12.938 1 92.94 66 GLY B N 1
ATOM 1692 C CA . GLY B 1 66 ? 6.906 20.859 14.297 1 92.94 66 GLY B CA 1
ATOM 1693 C C . GLY B 1 66 ? 5.668 20.078 14.695 1 92.94 66 GLY B C 1
ATOM 1694 O O . GLY B 1 66 ? 5.16 20.219 15.812 1 92.94 66 GLY B O 1
ATOM 1695 N N . PHE B 1 67 ? 5.281 19.234 13.859 1 96.38 67 PHE B N 1
ATOM 1696 C CA . PHE B 1 67 ? 4.07 18.5 14.188 1 96.38 67 PHE B CA 1
ATOM 1697 C C . PHE B 1 67 ? 4.246 17.016 13.883 1 96.38 67 PHE B C 1
ATOM 1699 O O . PHE B 1 67 ? 4.477 16.625 12.734 1 96.38 67 PHE B O 1
ATOM 1706 N N . ARG B 1 68 ? 4.203 16.172 14.844 1 97.12 68 ARG B N 1
ATOM 1707 C CA . ARG B 1 68 ? 4.258 14.719 14.812 1 97.12 68 ARG B CA 1
ATOM 1708 C C . ARG B 1 68 ? 3.4 14.109 15.914 1 97.12 68 ARG B C 1
ATOM 1710 O O . ARG B 1 68 ? 3.643 14.352 17.094 1 97.12 68 ARG B O 1
ATOM 1717 N N . MET B 1 69 ? 2.416 13.297 15.461 1 96.56 69 MET B N 1
ATOM 1718 C CA . MET B 1 69 ? 1.541 12.688 16.453 1 96.56 69 MET B CA 1
ATOM 1719 C C . MET B 1 69 ? 1.44 11.18 16.25 1 96.56 69 MET B C 1
ATOM 1721 O O . MET B 1 69 ? 1.381 10.711 15.109 1 96.56 69 MET B O 1
ATOM 1725 N N . LYS B 1 70 ? 1.303 10.508 17.391 1 94.69 70 LYS B N 1
ATOM 1726 C CA . LYS B 1 70 ? 1.258 9.047 17.391 1 94.69 70 LYS B CA 1
ATOM 1727 C C . LYS B 1 70 ? -0.078 8.531 17.906 1 94.69 70 LYS B C 1
ATOM 1729 O O . LYS B 1 70 ? -0.602 9.055 18.906 1 94.69 70 LYS B O 1
ATOM 1734 N N . ILE B 1 71 ? -0.612 7.602 17.078 1 91.31 71 ILE B N 1
ATOM 1735 C CA . ILE B 1 71 ? -1.747 6.812 17.547 1 91.31 71 ILE B CA 1
ATOM 1736 C C . ILE B 1 71 ? -1.332 5.352 17.703 1 91.31 71 ILE B C 1
ATOM 1738 O O . ILE B 1 71 ? -0.715 4.777 16.797 1 91.31 71 ILE B O 1
ATOM 1742 N N . ASP B 1 72 ? -1.656 4.809 18.859 1 88.44 72 ASP B N 1
ATOM 1743 C CA . ASP B 1 72 ? -1.365 3.4 19.125 1 88.44 72 ASP B CA 1
ATOM 1744 C C . ASP B 1 72 ? -2.645 2.621 19.422 1 88.44 72 ASP B C 1
ATOM 1746 O O . ASP B 1 72 ? -3.525 3.113 20.125 1 88.44 72 ASP B O 1
ATOM 1750 N N . TYR B 1 73 ? -2.793 1.526 18.734 1 81.88 73 TYR B N 1
ATOM 1751 C CA . TYR B 1 73 ? -3.893 0.645 19.109 1 81.88 73 TYR B CA 1
ATOM 1752 C C . TYR B 1 73 ? -3.541 -0.813 18.828 1 81.88 73 TYR B C 1
ATOM 1754 O O . TYR B 1 73 ? -2.635 -1.103 18.047 1 81.88 73 TYR B O 1
ATOM 1762 N N . ASN B 1 74 ? -4.191 -1.707 19.641 1 78.62 74 ASN B N 1
ATOM 1763 C CA . ASN B 1 74 ? -3.975 -3.139 19.469 1 78.62 74 ASN B CA 1
ATOM 1764 C C . ASN B 1 74 ? -4.902 -3.723 18.406 1 78.62 74 ASN B C 1
ATOM 1766 O O . ASN B 1 74 ? -6.125 -3.584 18.5 1 78.62 74 ASN B O 1
ATOM 1770 N N . ILE B 1 75 ? -4.344 -4.352 17.406 1 68.69 75 ILE B N 1
ATOM 1771 C CA . ILE B 1 75 ? -5.148 -5.066 16.422 1 68.69 75 ILE B CA 1
ATOM 1772 C C . ILE B 1 75 ? -5.688 -6.359 17.031 1 68.69 75 ILE B C 1
ATOM 1774 O O . ILE B 1 75 ? -6.859 -6.695 16.844 1 68.69 75 ILE B O 1
ATOM 1778 N N . ASN B 1 76 ? -4.828 -7.016 17.75 1 71.19 76 ASN B N 1
ATOM 1779 C CA . ASN B 1 76 ? -5.141 -8.172 18.578 1 71.19 76 ASN B CA 1
ATOM 1780 C C . ASN B 1 76 ? -4.148 -8.328 19.719 1 71.19 76 ASN B C 1
ATOM 1782 O O . ASN B 1 76 ? -3.41 -7.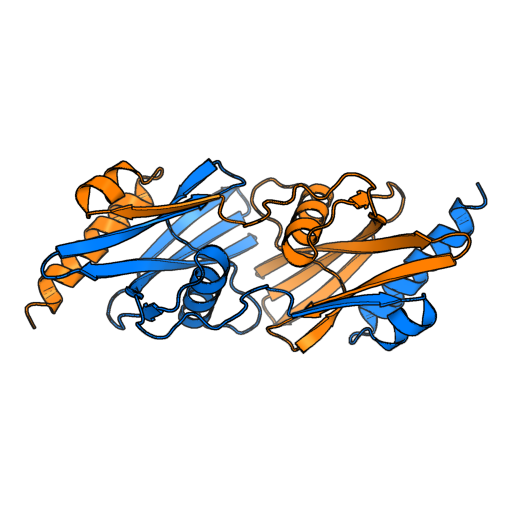391 20.031 1 71.19 76 ASN B O 1
ATOM 1786 N N . GLU B 1 77 ? -4.246 -9.391 20.391 1 74.88 77 GLU B N 1
ATOM 1787 C CA . GLU B 1 77 ? -3.422 -9.586 21.578 1 74.88 77 GLU B CA 1
ATOM 1788 C C . GLU B 1 77 ? -1.939 -9.633 21.219 1 74.88 77 GLU B C 1
ATOM 1790 O O . GLU B 1 77 ? -1.084 -9.336 22.047 1 74.88 77 GLU B O 1
ATOM 1795 N N . ASN B 1 78 ? -1.673 -9.875 19.953 1 75.69 78 ASN B N 1
ATOM 1796 C CA . ASN B 1 78 ? -0.281 -10.125 19.594 1 75.69 78 ASN B CA 1
ATOM 1797 C C . ASN B 1 78 ? 0.251 -9.078 18.625 1 75.69 78 ASN B C 1
ATOM 1799 O O . ASN B 1 78 ? 1.436 -9.086 18.297 1 75.69 78 ASN B O 1
ATOM 1803 N N . ILE B 1 79 ? -0.671 -8.266 18.25 1 71.94 79 ILE B N 1
ATOM 1804 C CA . ILE B 1 79 ? -0.243 -7.305 17.234 1 71.94 79 ILE B CA 1
ATOM 1805 C C . ILE B 1 79 ? -0.596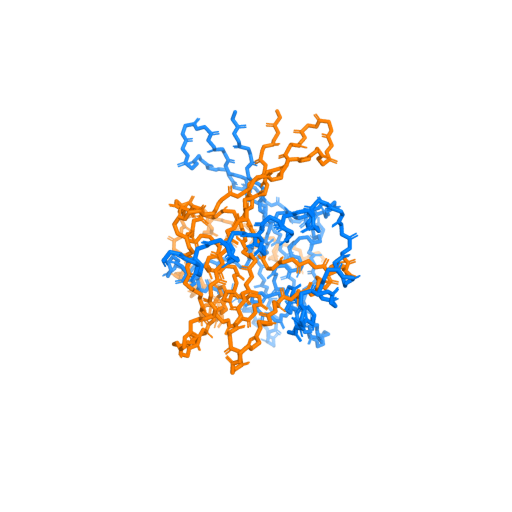 -5.891 17.688 1 71.94 79 ILE B C 1
ATOM 1807 O O . ILE B 1 79 ? -1.768 -5.582 17.922 1 71.94 79 ILE B O 1
ATOM 1811 N N . LYS B 1 80 ? 0.501 -5.02 17.812 1 82.12 80 LYS B N 1
ATOM 1812 C CA . LYS B 1 80 ? 0.328 -3.6 18.094 1 82.12 80 LYS B CA 1
ATOM 1813 C C . LYS B 1 80 ? 0.505 -2.758 16.828 1 82.12 80 LYS B C 1
ATOM 1815 O O . LYS B 1 80 ? 1.415 -3.002 16.047 1 82.12 80 LYS B O 1
ATOM 1820 N N . LYS B 1 81 ? -0.375 -1.909 16.641 1 84.19 81 LYS B N 1
ATOM 1821 C CA . LYS B 1 81 ? -0.299 -0.992 15.508 1 84.19 81 LYS B CA 1
ATOM 1822 C C . LYS B 1 81 ? 0.007 0.429 15.969 1 84.19 81 LYS B C 1
ATOM 1824 O O . LYS B 1 81 ? -0.613 0.928 16.906 1 84.19 81 LYS B O 1
ATOM 1829 N N . GLU B 1 82 ? 1.079 1.003 15.352 1 90.12 82 GLU B N 1
ATOM 1830 C CA . GLU B 1 82 ? 1.457 2.4 15.547 1 90.12 82 GLU B CA 1
ATOM 1831 C C . GLU B 1 82 ? 1.283 3.201 14.266 1 90.12 82 GLU B C 1
ATOM 1833 O O . GLU B 1 82 ? 1.749 2.787 13.195 1 90.12 82 GLU B O 1
ATOM 1838 N N . VAL B 1 83 ? 0.542 4.277 14.398 1 93.38 83 VAL B N 1
ATOM 1839 C CA . VAL B 1 83 ? 0.385 5.148 13.234 1 93.38 83 VAL B CA 1
ATOM 1840 C C . VAL B 1 83 ? 0.901 6.547 13.57 1 93.38 83 VAL B C 1
ATOM 1842 O O . VAL B 1 83 ? 0.504 7.141 14.578 1 93.38 83 VAL B O 1
ATOM 1845 N N . ILE B 1 84 ? 1.833 7.062 12.711 1 96.38 84 ILE B N 1
ATOM 1846 C CA . ILE B 1 84 ? 2.379 8.406 12.859 1 96.38 84 ILE B CA 1
ATOM 1847 C C . ILE B 1 84 ? 1.754 9.336 11.82 1 96.38 84 ILE B C 1
ATOM 1849 O O . ILE B 1 84 ? 1.745 9.023 10.625 1 96.38 84 ILE B O 1
ATOM 1853 N N . PHE B 1 85 ? 1.239 10.43 12.344 1 97.75 85 PHE B N 1
ATOM 1854 C CA . PHE B 1 85 ? 0.707 11.43 11.43 1 97.75 85 PHE B CA 1
ATOM 1855 C C . PHE B 1 85 ? 1.522 12.719 11.5 1 97.75 85 PHE B C 1
ATOM 1857 O O . PHE B 1 85 ? 1.875 13.172 12.586 1 97.75 85 PHE B O 1
ATOM 1864 N N . PHE B 1 86 ? 1.754 13.289 10.352 1 97.94 86 PHE B N 1
ATOM 1865 C CA . PHE B 1 86 ? 2.348 14.609 10.203 1 97.94 86 PHE B CA 1
ATOM 1866 C C . PHE B 1 86 ? 1.317 15.609 9.703 1 97.94 86 PHE B C 1
ATOM 1868 O O . PHE B 1 86 ? 0.244 15.227 9.234 1 97.94 86 PHE B O 1
ATOM 1875 N N . LEU B 1 87 ? 1.64 16.875 9.961 1 98.12 87 LEU B N 1
ATOM 1876 C CA . LEU B 1 87 ? 0.921 17.969 9.312 1 98.12 87 LEU B CA 1
ATOM 1877 C C . LEU B 1 87 ? 1.664 18.438 8.062 1 98.12 87 LEU B C 1
ATOM 1879 O O . LEU B 1 87 ? 2.885 18.609 8.094 1 98.12 87 LEU B O 1
ATOM 1883 N N . ALA B 1 88 ? 0.873 18.562 6.996 1 97.62 88 ALA B N 1
ATOM 1884 C CA . ALA B 1 88 ? 1.554 18.922 5.758 1 97.62 88 ALA B CA 1
ATOM 1885 C C . ALA B 1 88 ? 0.684 19.844 4.902 1 97.62 88 ALA B C 1
ATOM 1887 O O . ALA B 1 88 ? -0.546 19.766 4.945 1 97.62 88 ALA B O 1
ATOM 1888 N N . GLU B 1 89 ? 1.373 20.641 4.121 1 95.69 89 GLU B N 1
ATOM 1889 C CA . GLU B 1 89 ? 0.712 21.516 3.146 1 95.69 89 GLU B CA 1
ATOM 1890 C C . GLU B 1 89 ? 0.844 20.938 1.733 1 95.69 89 GLU B C 1
ATOM 1892 O O . GLU B 1 89 ? 1.89 20.406 1.372 1 95.69 89 GLU B O 1
ATOM 1897 N N . LEU B 1 90 ? -0.332 21.125 1.017 1 93.19 90 LEU B N 1
ATOM 1898 C CA . LEU B 1 90 ? -0.267 20.781 -0.398 1 93.19 90 LEU B CA 1
ATOM 1899 C C . LEU B 1 90 ? 0.879 21.5 -1.089 1 93.19 90 LEU B C 1
ATOM 1901 O O . LEU B 1 90 ? 1.037 22.719 -0.923 1 93.19 90 LEU B O 1
ATOM 1905 N N . SER B 1 91 ? 1.678 20.672 -1.763 1 90.12 91 SER B N 1
ATOM 1906 C CA . SER B 1 91 ? 2.771 21.266 -2.527 1 90.12 91 SER B CA 1
ATOM 1907 C C . SER B 1 91 ? 2.309 21.688 -3.914 1 90.12 91 SER B C 1
ATOM 1909 O O . SER B 1 91 ? 1.482 21.016 -4.535 1 90.12 91 SER B O 1
ATOM 1911 N N . GLU B 1 92 ? 2.676 22.828 -4.363 1 77 92 GLU B N 1
ATOM 1912 C CA . GLU B 1 92 ? 2.334 23.328 -5.691 1 77 92 GLU B CA 1
ATOM 1913 C C . GLU B 1 92 ? 2.986 22.484 -6.785 1 77 92 GLU B C 1
ATOM 1915 O O . GLU B 1 92 ? 2.619 22.594 -7.957 1 77 92 GLU B O 1
ATOM 1920 N N . LYS B 1 93 ? 3.875 21.797 -6.41 1 68.81 93 LYS B N 1
ATOM 1921 C CA . LYS B 1 93 ? 4.531 20.953 -7.406 1 68.81 93 LYS B CA 1
ATOM 1922 C C . LYS B 1 93 ? 3.584 19.859 -7.918 1 68.81 93 LYS B C 1
ATOM 1924 O O . LYS B 1 93 ? 2.895 19.219 -7.129 1 68.81 93 LYS B O 1
ATOM 1929 N N . PRO B 1 94 ? 3.418 20.047 -9.234 1 53.91 94 PRO B N 1
ATOM 1930 C CA . PRO B 1 94 ? 2.545 19 -9.773 1 53.91 94 PRO B CA 1
ATOM 1931 C C . PRO B 1 94 ? 2.936 17.594 -9.297 1 53.91 94 PRO B C 1
ATOM 1933 O O . PRO B 1 94 ? 4.121 17.312 -9.133 1 53.91 94 PRO B O 1
ATOM 1936 N N . ALA B 1 95 ? 1.999 17.016 -8.641 1 55.44 95 ALA B N 1
ATOM 1937 C CA . ALA B 1 95 ? 2.262 15.602 -8.383 1 55.44 95 ALA B CA 1
ATOM 1938 C C . ALA B 1 95 ? 2.648 14.875 -9.664 1 55.44 95 ALA B C 1
ATOM 1940 O O . ALA B 1 95 ? 1.939 14.953 -10.664 1 55.44 95 ALA B O 1
ATOM 1941 N N . THR B 1 96 ? 3.869 14.93 -10.164 1 45.94 96 THR B N 1
ATOM 1942 C CA . THR B 1 96 ? 4.172 14.062 -11.305 1 45.94 96 THR B CA 1
ATOM 1943 C C . THR B 1 96 ? 3.928 12.602 -10.953 1 45.94 96 THR B C 1
ATOM 1945 O O . THR B 1 96 ? 4.848 11.898 -10.531 1 45.94 96 THR B O 1
ATOM 1948 N N . ILE B 1 97 ? 3.117 12.422 -10.172 1 42.66 97 ILE B N 1
ATOM 1949 C CA . ILE B 1 97 ? 3.064 11.188 -9.398 1 42.66 97 ILE B CA 1
ATOM 1950 C C . ILE B 1 97 ? 2.736 10.016 -10.32 1 42.66 97 ILE B C 1
ATOM 1952 O O . ILE B 1 97 ? 1.651 9.961 -10.906 1 42.66 97 ILE B O 1
ATOM 1956 N N . ASP B 1 98 ? 3.518 9.625 -11.281 1 44.28 98 ASP B N 1
ATOM 1957 C CA . ASP B 1 98 ? 3.287 8.273 -11.781 1 44.28 98 ASP B CA 1
ATOM 1958 C C . ASP B 1 98 ? 3.307 7.254 -10.641 1 44.28 98 ASP B C 1
ATOM 1960 O O . ASP B 1 98 ? 4.352 6.68 -10.336 1 44.28 98 ASP B O 1
ATOM 1964 N N . TYR B 1 99 ? 2.633 7.504 -9.414 1 47 99 TYR B N 1
ATOM 1965 C CA . TYR B 1 99 ? 2.916 6.855 -8.141 1 47 99 TYR B CA 1
ATOM 1966 C C . TYR B 1 99 ? 2.449 5.406 -8.148 1 47 99 TYR B C 1
ATOM 1968 O O . TYR B 1 99 ? 2.139 4.84 -7.102 1 47 99 TYR B O 1
ATOM 1976 N N . LYS B 1 100 ? 2.309 4.91 -9.266 1 56.09 100 LYS B N 1
ATOM 1977 C CA . LYS B 1 100 ? 2.049 3.477 -9.203 1 56.09 100 LYS B CA 1
ATOM 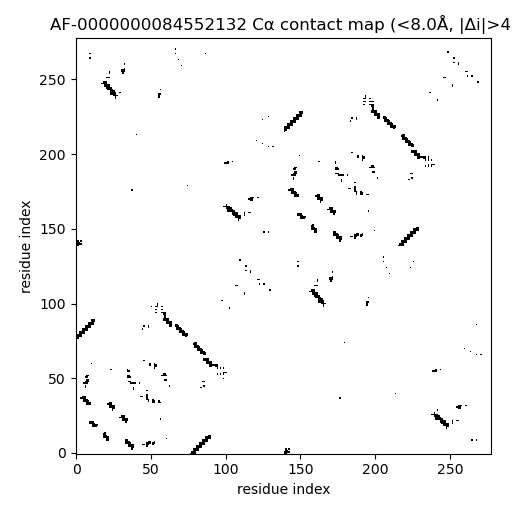1978 C C . LYS B 1 100 ? 3.201 2.738 -8.523 1 56.09 100 LYS B C 1
ATOM 1980 O O . LYS B 1 100 ? 4.371 3.037 -8.781 1 56.09 100 LYS B O 1
ATOM 1985 N N . GLU B 1 101 ? 2.887 2.225 -7.273 1 63.25 101 GLU B N 1
ATOM 1986 C CA . GLU B 1 101 ? 3.877 1.348 -6.656 1 63.25 101 GLU B CA 1
ATOM 1987 C C . GLU B 1 101 ? 4.695 0.612 -7.715 1 63.25 101 GLU B C 1
ATOM 1989 O O . GLU B 1 101 ? 5.895 0.385 -7.531 1 63.25 101 GLU B O 1
ATOM 1994 N N . ILE B 1 102 ? 4.059 0.381 -8.805 1 60.28 102 ILE B N 1
ATOM 1995 C CA . ILE B 1 102 ? 4.711 -0.341 -9.898 1 60.28 102 ILE B CA 1
ATOM 1996 C C . ILE B 1 102 ? 4.93 0.598 -11.078 1 60.28 102 ILE B C 1
ATOM 1998 O O . ILE B 1 102 ? 4.027 1.352 -11.453 1 60.28 102 ILE B O 1
ATOM 2002 N N . HIS B 1 103 ? 6.145 0.599 -11.602 1 65.25 103 HIS B N 1
ATOM 2003 C CA . HIS B 1 103 ? 6.559 1.425 -12.734 1 65.25 103 HIS B CA 1
ATOM 2004 C C . HIS B 1 103 ? 6.203 0.761 -14.055 1 65.25 103 HIS B C 1
ATOM 2006 O O . HIS B 1 103 ? 5.766 1.432 -14.992 1 65.25 103 HIS B O 1
ATOM 2012 N N . GLU B 1 104 ? 6.504 -0.48 -14.117 1 75.88 104 GLU B N 1
ATOM 2013 C CA . GLU B 1 104 ? 6.375 -1.265 -15.336 1 75.88 104 GLU B CA 1
ATOM 2014 C C . GLU B 1 104 ? 5.934 -2.693 -15.031 1 75.88 104 GLU B C 1
ATOM 2016 O O . GLU B 1 104 ? 6.168 -3.199 -13.938 1 75.88 104 GLU B O 1
ATOM 2021 N N . TYR B 1 105 ? 5.137 -3.219 -15.914 1 84 105 TYR B N 1
ATOM 2022 C CA . TYR B 1 105 ? 4.875 -4.652 -15.867 1 84 105 TYR B CA 1
ATOM 2023 C C . TYR B 1 105 ? 5.113 -5.293 -17.234 1 84 105 TYR B C 1
ATOM 2025 O O . TYR B 1 105 ? 4.996 -4.629 -18.266 1 84 105 TYR B O 1
ATOM 2033 N N . LYS B 1 106 ? 5.566 -6.574 -17.234 1 87.94 106 LYS B N 1
ATOM 2034 C CA . LYS B 1 106 ? 5.895 -7.301 -18.469 1 87.94 106 LYS B CA 1
ATOM 2035 C C . LYS B 1 106 ? 5.383 -8.734 -18.406 1 87.94 106 LYS B C 1
ATOM 2037 O O . LYS B 1 106 ? 5.527 -9.414 -17.391 1 87.94 106 LYS B O 1
ATOM 2042 N N . TRP B 1 107 ? 4.691 -9.062 -19.484 1 91.69 107 TRP B N 1
ATOM 2043 C CA . TRP B 1 107 ? 4.387 -10.469 -19.734 1 91.69 107 TRP B CA 1
ATOM 2044 C C . TRP B 1 107 ? 5.43 -11.102 -20.641 1 91.69 107 TRP B C 1
ATOM 2046 O O . TRP B 1 107 ? 5.742 -10.555 -21.703 1 91.69 107 TRP B O 1
ATOM 2056 N N . ASP B 1 108 ? 5.961 -12.227 -20.266 1 92 108 ASP B N 1
ATOM 2057 C CA . ASP B 1 108 ? 6.965 -12.891 -21.094 1 92 108 ASP B CA 1
ATOM 2058 C C . ASP B 1 108 ? 6.961 -14.398 -20.859 1 92 108 ASP B C 1
ATOM 2060 O O . ASP B 1 108 ? 6.305 -14.883 -19.938 1 92 108 ASP B O 1
ATOM 2064 N N . ASN B 1 109 ? 7.656 -15.094 -21.766 1 93.31 109 ASN B N 1
ATOM 2065 C CA . ASN B 1 109 ? 7.805 -16.516 -21.516 1 93.31 109 ASN B CA 1
ATOM 2066 C C . ASN B 1 109 ? 8.625 -16.797 -20.266 1 93.31 109 ASN B C 1
ATOM 2068 O O . ASN B 1 109 ? 9.172 -15.867 -19.656 1 93.31 109 ASN B O 1
ATOM 2072 N N . PHE B 1 110 ? 8.586 -18.078 -19.891 1 95.44 110 PHE B N 1
ATOM 2073 C CA . PHE B 1 110 ? 9.156 -18.453 -18.594 1 95.44 110 PHE B CA 1
ATOM 2074 C C . PHE B 1 110 ? 10.633 -18.078 -18.531 1 95.44 110 PHE B C 1
ATOM 2076 O O . PHE B 1 110 ? 11.078 -17.453 -17.578 1 95.44 110 PHE B O 1
ATOM 2083 N N . GLU B 1 111 ? 11.336 -18.406 -19.562 1 95.5 111 GLU B N 1
ATOM 2084 C CA . GLU B 1 111 ? 12.781 -18.172 -19.562 1 95.5 111 GLU B CA 1
ATOM 2085 C C . GLU B 1 111 ? 13.094 -16.672 -19.484 1 95.5 111 GLU B C 1
ATOM 2087 O O . GLU B 1 111 ? 13.984 -16.266 -18.734 1 95.5 111 GLU B O 1
ATOM 2092 N N . ASN B 1 112 ? 12.445 -15.891 -20.266 1 92.38 112 ASN B N 1
ATOM 2093 C CA . ASN B 1 112 ? 12.664 -14.445 -20.266 1 92.38 112 ASN B CA 1
ATOM 2094 C C . ASN B 1 112 ? 12.258 -13.82 -18.938 1 92.38 112 ASN B C 1
ATOM 2096 O O . ASN B 1 112 ? 12.945 -12.922 -18.438 1 92.38 112 ASN B O 1
ATOM 2100 N N . MET B 1 113 ? 11.148 -14.305 -18.391 1 93.88 113 MET B N 1
ATOM 2101 C CA . MET B 1 113 ? 10.711 -13.812 -17.078 1 93.88 113 MET B CA 1
ATOM 2102 C C . MET B 1 113 ? 11.75 -14.125 -16.016 1 93.88 113 MET B C 1
ATOM 2104 O O . MET B 1 113 ? 12.055 -13.273 -15.172 1 93.88 113 MET B O 1
ATOM 2108 N N . LEU B 1 114 ? 12.32 -15.32 -16.047 1 96.12 114 LEU B N 1
ATOM 2109 C CA . LEU B 1 114 ? 13.336 -15.719 -15.086 1 96.12 114 LEU B CA 1
ATOM 2110 C C . LEU B 1 114 ? 14.547 -14.797 -15.156 1 96.12 114 LEU B C 1
ATOM 2112 O O . LEU B 1 114 ? 15.102 -14.414 -14.125 1 96.12 114 LEU B O 1
ATOM 2116 N N . THR B 1 115 ? 14.93 -14.422 -16.328 1 95.12 115 THR B N 1
ATOM 2117 C CA . THR B 1 115 ? 16.094 -13.57 -16.547 1 95.12 115 THR B CA 1
ATOM 2118 C C . THR B 1 115 ? 15.82 -12.156 -16.047 1 95.12 115 THR B C 1
ATOM 2120 O O . THR B 1 115 ? 16.734 -11.461 -15.594 1 95.12 115 THR B O 1
ATOM 2123 N N . LEU B 1 116 ? 14.641 -11.805 -16.109 1 92.31 116 LEU B N 1
ATOM 2124 C CA . LEU B 1 116 ? 14.227 -10.453 -15.758 1 92.31 116 LEU B CA 1
ATOM 2125 C C . LEU B 1 116 ? 14.227 -10.258 -14.242 1 92.31 116 LEU B C 1
ATOM 2127 O O . LEU B 1 116 ? 14.523 -9.172 -13.75 1 92.31 116 LEU B O 1
ATOM 2131 N N . LEU B 1 117 ? 13.914 -11.305 -13.492 1 94.75 117 LEU B N 1
ATOM 2132 C CA . LEU B 1 117 ? 13.789 -11.219 -12.039 1 94.75 117 LEU B CA 1
ATOM 2133 C C . LEU B 1 117 ? 15.125 -10.875 -11.391 1 94.75 117 LEU B C 1
ATOM 2135 O O . LEU B 1 117 ? 16.172 -11.391 -11.805 1 94.75 117 LEU B O 1
ATOM 2139 N N . THR B 1 118 ? 15.117 -10.039 -10.383 1 93.06 118 THR B N 1
ATOM 2140 C CA . THR B 1 118 ? 16.328 -9.516 -9.766 1 93.06 118 THR B CA 1
ATOM 2141 C C . THR B 1 118 ? 16.859 -10.492 -8.719 1 93.06 118 THR B C 1
ATOM 2143 O O . THR B 1 118 ? 18.062 -10.758 -8.672 1 93.06 118 THR B O 1
ATOM 2146 N N . TYR B 1 119 ? 16.016 -11.039 -7.922 1 91.25 119 TYR B N 1
ATOM 2147 C CA . TYR B 1 119 ? 16.453 -11.789 -6.75 1 91.25 119 TYR B CA 1
ATOM 2148 C C . TYR B 1 119 ? 16.406 -13.289 -7.008 1 91.25 119 TYR B C 1
ATOM 2150 O O . TYR B 1 119 ? 15.438 -13.797 -7.59 1 91.25 119 TYR B O 1
ATOM 2158 N N . ASN B 1 120 ? 17.344 -13.977 -6.496 1 92.75 120 ASN B N 1
ATOM 2159 C CA . ASN B 1 120 ? 17.453 -15.414 -6.711 1 92.75 120 ASN B CA 1
ATOM 2160 C C . ASN B 1 120 ? 16.312 -16.172 -6.035 1 92.75 120 ASN B C 1
ATOM 2162 O O . ASN B 1 120 ? 15.836 -17.188 -6.555 1 92.75 120 ASN B O 1
ATOM 2166 N N . ASN B 1 121 ? 15.93 -15.758 -4.969 1 92.38 121 ASN B N 1
ATOM 2167 C CA . ASN B 1 121 ? 14.852 -16.453 -4.273 1 92.38 121 ASN B CA 1
ATOM 2168 C C . ASN B 1 121 ? 13.555 -16.422 -5.082 1 92.38 121 ASN B C 1
ATOM 2170 O O . ASN B 1 121 ? 12.797 -17.391 -5.078 1 92.38 121 ASN B O 1
ATOM 2174 N N . GLN B 1 122 ? 13.375 -15.391 -5.785 1 93.81 122 GLN B N 1
ATOM 2175 C CA . GLN B 1 122 ? 12.172 -15.32 -6.609 1 93.81 122 GLN B CA 1
ATOM 2176 C C . GLN B 1 122 ? 12.328 -16.156 -7.871 1 93.81 122 GLN B C 1
ATOM 2178 O O . GLN B 1 122 ? 11.352 -16.719 -8.375 1 93.81 122 GLN B O 1
ATOM 2183 N N . LYS B 1 123 ? 13.562 -16.281 -8.336 1 95.88 123 LYS B N 1
ATOM 2184 C CA . LYS B 1 123 ? 13.812 -17.203 -9.445 1 95.88 123 LYS B CA 1
ATOM 2185 C C . LYS B 1 123 ? 13.516 -18.641 -9.047 1 95.88 123 LYS B C 1
ATOM 2187 O O . LYS B 1 123 ? 12.906 -19.391 -9.812 1 95.88 123 LYS B O 1
ATOM 2192 N N . GLU B 1 124 ? 13.875 -18.953 -7.887 1 95.75 124 GLU B N 1
ATOM 2193 C CA . GLU B 1 124 ? 13.633 -20.297 -7.395 1 95.75 124 GLU B CA 1
ATOM 2194 C C . GLU B 1 124 ? 12.141 -20.578 -7.254 1 95.75 124 GLU B C 1
ATOM 2196 O O . GLU B 1 124 ? 11.664 -21.656 -7.609 1 95.75 124 GLU B O 1
ATOM 2201 N N . ILE B 1 125 ? 11.422 -19.625 -6.77 1 96.38 125 ILE B N 1
ATOM 2202 C CA . ILE B 1 125 ? 9.977 -19.781 -6.645 1 96.38 125 ILE B CA 1
ATOM 2203 C C . ILE B 1 125 ? 9.352 -19.969 -8.031 1 96.38 125 ILE B C 1
ATOM 2205 O O . ILE B 1 125 ? 8.422 -20.75 -8.195 1 96.38 125 ILE B O 1
ATOM 2209 N N . SER B 1 126 ? 9.867 -19.219 -8.961 1 96.75 126 SER B N 1
ATOM 2210 C CA . SER B 1 126 ? 9.367 -19.312 -10.328 1 96.75 126 SER B CA 1
ATOM 2211 C C . SER B 1 126 ? 9.555 -20.719 -10.898 1 96.75 126 SER B C 1
ATOM 2213 O O . SER B 1 126 ? 8.656 -21.25 -11.555 1 96.75 126 SER B O 1
ATOM 2215 N N . LYS B 1 127 ? 10.664 -21.266 -10.609 1 97 127 LYS B N 1
ATOM 2216 C CA . LYS B 1 127 ? 10.945 -22.625 -11.086 1 97 127 LYS B CA 1
ATOM 2217 C C . LYS B 1 127 ? 9.984 -23.641 -10.461 1 97 127 LYS B C 1
ATOM 2219 O O . LYS B 1 127 ? 9.477 -24.531 -11.148 1 97 127 LYS B O 1
ATOM 2224 N N . GLU B 1 128 ? 9.773 -23.453 -9.219 1 96.75 128 GLU B N 1
ATOM 2225 C CA . GLU B 1 128 ? 8.836 -24.328 -8.539 1 96.75 128 GLU B CA 1
ATOM 2226 C C . GLU B 1 128 ? 7.422 -24.172 -9.094 1 96.75 128 GLU B C 1
ATOM 22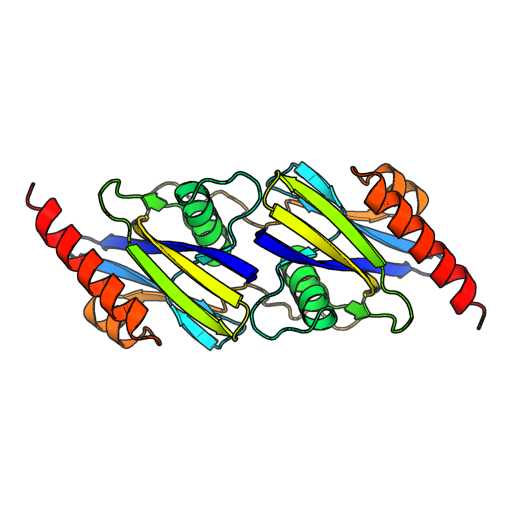28 O O . GLU B 1 128 ? 6.699 -25.156 -9.273 1 96.75 128 GLU B O 1
ATOM 2233 N N . ALA B 1 129 ? 7.062 -23.016 -9.336 1 96.56 129 ALA B N 1
ATOM 2234 C CA . ALA B 1 129 ? 5.738 -22.719 -9.891 1 96.56 129 ALA B CA 1
ATOM 2235 C C . ALA B 1 129 ? 5.578 -23.344 -11.273 1 96.56 129 ALA B C 1
ATOM 2237 O O . ALA B 1 129 ? 4.543 -23.938 -11.57 1 96.56 129 ALA B O 1
ATOM 2238 N N . TYR B 1 130 ? 6.586 -23.156 -12.06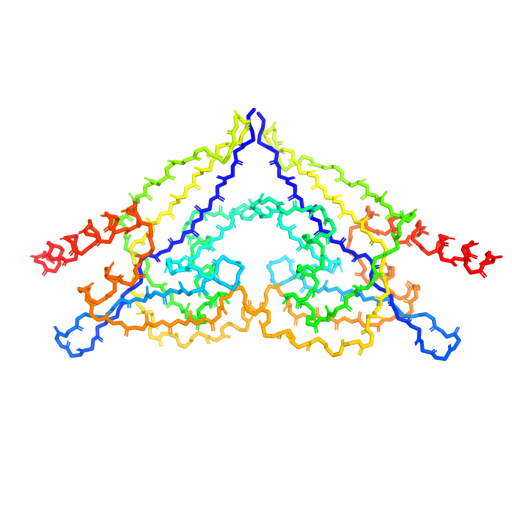2 1 95.88 130 TYR B N 1
ATOM 2239 C CA . TYR B 1 130 ? 6.559 -23.703 -13.414 1 95.88 130 TYR B CA 1
ATOM 2240 C C . TYR B 1 130 ? 6.445 -25.219 -13.383 1 95.88 130 TYR B C 1
ATOM 2242 O O . TYR B 1 130 ? 5.668 -25.797 -14.141 1 95.88 130 TYR B O 1
ATOM 2250 N N . SER B 1 131 ? 7.215 -25.828 -12.531 1 95.81 131 SER B N 1
ATOM 2251 C CA . SER B 1 131 ? 7.16 -27.281 -12.367 1 95.81 131 SER B CA 1
ATOM 2252 C C . SER B 1 131 ? 5.766 -27.734 -11.938 1 95.81 131 SER B C 1
ATOM 2254 O O . SER B 1 131 ? 5.262 -28.75 -12.438 1 95.81 131 SER B O 1
ATOM 2256 N N . PHE B 1 132 ? 5.184 -27.031 -11.086 1 95.56 132 PHE B N 1
ATOM 2257 C CA . PHE B 1 132 ? 3.832 -27.344 -10.633 1 95.56 132 PHE B CA 1
ATOM 2258 C C . PHE B 1 132 ? 2.854 -27.328 -11.797 1 95.56 132 PHE B C 1
ATOM 2260 O O . PHE B 1 132 ? 1.99 -28.203 -11.906 1 95.56 132 PHE B O 1
ATOM 2267 N N . LEU B 1 133 ? 2.996 -26.359 -12.625 1 94.06 133 LEU B N 1
ATOM 2268 C CA . LEU B 1 133 ? 2.107 -26.219 -13.773 1 94.06 133 LEU B CA 1
ATOM 2269 C C . LEU B 1 133 ? 2.301 -27.375 -14.75 1 94.06 133 LEU B C 1
ATOM 2271 O O . LEU B 1 133 ? 1.344 -27.828 -15.383 1 94.06 133 LEU B O 1
ATOM 2275 N N . GLN B 1 134 ? 3.527 -27.75 -14.844 1 91.12 134 GLN B N 1
ATOM 2276 C CA . GLN B 1 134 ? 3.83 -28.844 -15.758 1 91.12 134 GLN B CA 1
ATOM 2277 C C . GLN B 1 134 ? 3.275 -30.172 -15.242 1 91.12 134 GLN B C 1
ATOM 2279 O O . GLN B 1 134 ? 2.904 -31.047 -16.031 1 91.12 134 GLN B O 1
ATOM 2284 N N . HIS B 1 135 ? 3.279 -30.297 -13.992 1 85.06 135 HIS B N 1
ATOM 2285 C CA . HIS B 1 135 ? 2.791 -31.531 -13.406 1 85.06 135 HIS B CA 1
ATOM 2286 C C . HIS B 1 135 ? 1.271 -31.531 -13.289 1 85.06 135 HIS B C 1
ATOM 2288 O O . HIS B 1 135 ? 0.636 -32.594 -13.336 1 85.06 135 HIS B O 1
ATOM 2294 N N . LYS B 1 136 ? 0.599 -30.531 -12.859 1 72.06 136 LYS B N 1
ATOM 2295 C CA . LYS B 1 136 ? -0.858 -30.469 -12.789 1 72.06 136 LYS B CA 1
ATOM 2296 C C . LYS B 1 136 ? -1.487 -30.594 -14.172 1 72.06 136 LYS B C 1
ATOM 2298 O O . LYS B 1 136 ? -2.617 -31.062 -14.305 1 72.06 136 LYS B O 1
ATOM 2303 N N . GLY B 1 137 ? -1.011 -29.719 -15.109 1 53.91 137 GLY B N 1
ATOM 2304 C CA . GLY B 1 137 ? -1.505 -29.984 -16.453 1 53.91 137 GLY B CA 1
ATOM 2305 C C . GLY B 1 137 ? -1.602 -31.469 -16.766 1 53.91 137 GLY B C 1
ATOM 2306 O O . GLY B 1 137 ? -2.275 -31.859 -17.719 1 53.91 137 GLY B O 1
ATOM 2307 N N . HIS B 1 138 ? -0.797 -32.25 -16.188 1 44.56 138 HIS B N 1
ATOM 2308 C CA . HIS B 1 138 ? -0.884 -33.688 -16.438 1 44.56 138 HIS B CA 1
ATOM 2309 C C . HIS B 1 138 ? -1.964 -34.344 -15.586 1 44.56 138 HIS B C 1
ATOM 2311 O O . HIS B 1 138 ? -2.287 -35.5 -15.766 1 44.56 138 HIS B O 1
ATOM 2317 N N . ASN B 1 139 ? -2.445 -33.688 -14.539 1 36.88 139 ASN B N 1
ATOM 2318 C CA . ASN B 1 139 ? -3.598 -34.406 -13.992 1 36.88 139 ASN B CA 1
ATOM 2319 C C . ASN B 1 139 ? -4.91 -33.844 -14.523 1 36.88 139 ASN B C 1
ATOM 2321 O O . ASN B 1 139 ? -5.055 -32.625 -14.633 1 36.88 139 ASN B O 1
#

pLDDT: mean 84.71, std 14.05, range [36.88, 98.12]

Sequence (278 aa):
MKFEKSCGAVVYRKIDENLEFLAVKSKLSNRWGFAKGHVEFEETEKETAKREVLEEAGININIHDGFRMKIDYNINENIKKEVIFFLAELSEKPATIDYKEIHEYKWDNFENMLTLLTYNNQKEISKEAYSFLQHKGHNMKFEKSCGAVVYRKIDENLEFLAVKSKLSNRWGFAKGHVEFEETEKETAKREVLEEAGININIHDGFRMKIDYNINENIKKEVIFFLAELSEKPATIDYKEIHEYKWDNFENMLTLLTYNNQKEISKEAYSFLQHKGHN

Foldseek 3Di:
DAEWEKEAEFEWEDDPPDIDTDWDADPVVRDIDTQMDTDDDPDDRVRRHQLSCCQRVVFGWAFDPPDKDWDWDAPDPVYIYIYIYTYIYTDPPRSPDPSPPDDDDDDDDLVVVLVVDDDVVVSVVSVVVVVVVVVVVVD/DAEWEKEAEFEWEDDPPDIDTDWDADPVVRDIDTQMDTDDDPDDRVRRHQLSCCQRVVFGWAFDPPDKDWDWDAPDPPYIYIYIYTYIYTDPPRSPCPSPVDDDDDDDDLVVVLVVDDDVVVSVVSVVVVVVVVVVVVD

Secondary structure (DSSP, 8-state):
-EEEEEEEEEEEEEETTEEEEEEEEETTT--EE--EEE--TT--HHHHHHHHHHHHH---EEEEEEEEEEEEEESSSSEEEEEEEEEEEEPSS-------SEEEEEEE-HHHHHHH---HHHHHHHHHHHHHHHHHTT-/-EEEEEEEEEEEEEETTEEEEEEEEETTT--EE--EEE--TT--HHHHHHHHHHHHH---EEEEEEEEEEEEEESSSSEEEEEEEEEEEEPSS-------SEEEEEEE-HHHHHHH---HHHHHHHHHHHHHHHHHTT-

Radius of gyration: 20.62 Å; Cα contacts (8 Å, |Δi|>4): 581; chains: 2; bounding box: 36×68×49 Å

InterPro domains:
  IPR000086 NUDIX hydrolase domain [PF00293] (11-124)
  IPR000086 NUDIX hydrolase domain [PS51462] (2-130)
  IPR003565 Bis(5'-nucleosyl)-tetraphosphatase [cd03428] (4-133)
  IPR015797 NUDIX hydrolase-like domain superfamily [SSF55811] (6-132)
  IPR020084 NUDIX hydrolase, conserved site [PS00893] (37-58)
  IPR051325 Nudix hydrolase domain-containing protein [PTHR21340] (4-137)

Nearest PDB structures (foldseek):
  4mpo-assembly3_C  TM=5.800E-01  e=2.708E-09  Chlamydia trachomatis L2/434/Bu
  1kt9-assembly1_A  TM=6.210E-01  e=2.139E-08  Caenorhabditis elegans
  6m6y-assembly1_A  TM=6.813E-01  e=2.831E-07  Mycolicibacterium smegmatis MC2 155
  5ggc-assembly1_A  TM=6.711E-01  e=2.050E-07  Mycolicibacterium smegmatis MC2 155
  5xd4-assembly1_A  TM=6.718E-01  e=6.145E-07  Mycolicibacterium smegmatis MC2 155